Protein 3EO6 (pdb70)

Secondary structure (DSSP, 8-state):
--GGGEEEEEEEES--EEETTTTEEEEEEEETT---EEEEE-SSEEEE--SS-BEEEEEE--EEE-TT-SS-EE--TT---BPSSS-EEEE---EEEEEE-/--GGGEEEEEEEES--EEETTTTEEEEEEEETT---EEEEE-SSEEEEE-SS-BEEEEEE--EEEETT-SS-EE--TT---B-TT-EEEEE---EEEEEE-

Sequence (202 aa):
GAPDDQQQQVPAATTALLGKSSSRRISLDGRRRSSEERRSVIILADGSHSSSLTLLHHPGVYTLLSSSEEVAETIRRVLSGAYYYHAEEGANNNDDDVQEEELLHHAGDSSVIPPANQSYRLEVEEEPLDYLLLLSSSSGAPDDQQQVVPAATTAALLGKSSSRRIISLDDGRRSEERSVIILADGSHHSSLTLLHPGVVYTLSSSEVAEETIIIRRRVLSGAYYHAEGANDDVVQQELHAGDSVIPANNQSSYRLLEVEPLDYLLSSSS

B-factor: mean 11.79, std 7.03, range [3.14, 46.85]

Foldseek 3Di:
DDVLLDFAFDDWADDWDADDVRQKIWTDTAHPVRFFTWMKGHADKDKDFAQAKKKKAWQAWWWKAWAPDPDTDDDGHGDMTDGHDTTMMTHTRTITITITD/DDPLLDFAFDDWAPDWDADDVRFKIWTDTQHPVRHFTFMKGHADKDWDWAAAKKKKAWQAWWWKAWPPDPDIDDDGHGDMIDHHGTIIMIGTRITTITIDD

Radius of gyration: 17.89 Å; Cα contacts (8 Å, |Δi|>4): 705; chains: 2; bounding box: 34×61×35 Å

Solvent-accessible surface area: 10414 Å² total

Nearest PDB structures (foldseek):
  7eym-assembly1_B  TM=8.043E-01  e=1.218E-06  Vibrio cholerae
  7eyp-assembly1_B  TM=8.440E-01  e=4.465E-06  Pseudomonas aeruginosa
  2oyz-assembly1_A-2  TM=8.329E-01  e=1.637E-05  Vibrio parahaemolyticus RIMD 2210633
  2pyt-assembly1_B  TM=6.639E-01  e=7.660E-04  Salmonella enterica subsp. enterica serovar Typhimurium str. LT2
  4axo-assembly1_A  TM=6.703E-01  e=1.102E-03  Clostridioides difficile 630

Structure (mmCIF, N/CA/C/O backbone):
data_3EO6
#
_entry.id   3EO6
#
_cell.length_a   30.785
_cell.length_b   82.028
_cell.length_c   40.847
_cell.angle_alpha   90.000
_cell.angle_beta   109.950
_cell.angle_gamma   90.000
#
_symmetry.space_group_name_H-M   'P 1 21 1'
#
loop_
_entity.id
_entity.type
_entity.pdbx_description
1 polymer 'protein of unknown function (DUF1255)'
2 non-polymer 'MAGNESIUM ION'
3 non-polymer 2-AMINO-2-HYDROXYMETHYL-PROPANE-1,3-DIOL
4 water water
#
loop_
_atom_site.group_PDB
_atom_site.id
_atom_site.type_symbol
_atom_site.label_atom_id
_atom_site.label_alt_id
_atom_site.label_comp_id
_atom_site.label_asym_id
_atom_site.label_entity_id
_atom_site.label_seq_id
_atom_site.pdbx_PDB_ins_code
_atom_site.Cartn_x
_atom_site.Cartn_y
_atom_site.Cartn_z
_atom_site.occupancy
_atom_site.B_iso_or_equiv
_atom_site.auth_seq_id
_atom_site.auth_comp_id
_atom_site.auth_asym_id
_atom_site.auth_atom_id
_atom_site.pdbx_PDB_model_num
ATOM 1 N N . GLY A 1 1 ? 31.051 -14.936 38.945 1.00 33.98 0 GLY A N 1
ATOM 2 C CA . GLY A 1 1 ? 30.681 -14.767 37.506 1.00 28.39 0 GLY A CA 1
ATOM 3 C C . GLY A 1 1 ? 30.346 -13.326 37.179 1.00 24.41 0 GLY A C 1
ATOM 4 O O . GLY A 1 1 ? 30.731 -12.834 36.098 1.00 28.94 0 GLY A O 1
ATOM 29 N N . ALA A 1 3 ? 30.540 -9.215 38.445 1.00 15.53 2 ALA A N 1
ATOM 30 C CA . ALA A 1 3 ? 31.167 -8.234 39.355 1.00 16.67 2 ALA A CA 1
ATOM 31 C C . ALA A 1 3 ? 30.072 -7.587 40.158 1.00 15.80 2 ALA A C 1
ATOM 32 O O . ALA A 1 3 ? 28.881 -7.619 39.722 1.00 12.78 2 ALA A O 1
ATOM 34 N N . PRO A 1 4 ? 30.453 -6.926 41.280 1.00 14.41 3 PRO A N 1
ATOM 35 C CA . PRO A 1 4 ? 29.424 -6.282 42.109 1.00 17.08 3 PRO A CA 1
ATOM 36 C C . PRO A 1 4 ? 28.600 -5.294 41.308 1.00 13.31 3 PRO A C 1
ATOM 37 O O . PRO A 1 4 ? 27.389 -5.157 41.581 1.00 17.41 3 PRO A O 1
ATOM 41 N N A ASP A 1 5 ? 29.200 -4.556 40.388 0.68 16.69 4 ASP A N 1
ATOM 42 N N B ASP A 1 5 ? 29.286 -4.638 40.314 0.32 14.91 4 ASP A N 1
ATOM 43 C CA A ASP A 1 5 ? 28.413 -3.548 39.768 0.68 14.95 4 ASP A CA 1
ATOM 44 C CA B ASP A 1 5 ? 28.719 -3.602 39.391 0.32 10.99 4 ASP A CA 1
ATOM 45 C C A ASP A 1 5 ? 27.432 -4.077 38.755 0.68 11.62 4 ASP A C 1
ATOM 46 C C B ASP A 1 5 ? 27.621 -4.098 38.458 0.32 7.39 4 ASP A C 1
ATOM 47 O O A ASP A 1 5 ? 26.646 -3.295 38.267 0.68 12.49 4 ASP A O 1
ATOM 48 O O B ASP A 1 5 ? 26.969 -3.284 37.808 0.32 7.12 4 ASP A O 1
ATOM 57 N N A GLN A 1 6 ? 27.433 -5.386 38.473 0.68 10.09 5 GLN A N 1
ATOM 58 N N B GLN A 1 6 ? 27.379 -5.409 38.405 0.32 7.91 5 GLN A N 1
ATOM 59 C CA A GLN A 1 6 ? 26.560 -5.993 37.476 0.68 8.41 5 GLN A CA 1
ATOM 60 C CA B GLN A 1 6 ? 26.164 -5.932 37.796 0.32 7.96 5 GLN A CA 1
ATOM 61 C C A GLN A 1 6 ? 25.266 -6.528 38.074 0.68 7.36 5 GLN A C 1
ATOM 62 C C B GLN A 1 6 ? 25.172 -6.445 38.828 0.32 7.52 5 GLN A C 1
ATOM 63 O O A GLN A 1 6 ? 24.439 -7.105 37.368 0.68 8.00 5 GLN A O 1
ATOM 64 O O B GLN A 1 6 ? 24.026 -6.710 38.516 0.32 8.46 5 GLN A O 1
ATOM 75 N N A GLN A 1 7 ? 25.110 -6.408 39.385 0.68 8.29 6 GLN A N 1
ATOM 76 N N B GLN A 1 7 ? 25.586 -6.604 40.073 0.32 7.97 6 GLN A N 1
ATOM 77 C CA A GLN A 1 7 ? 24.045 -7.093 40.097 0.68 8.08 6 GLN A CA 1
ATOM 78 C CA B GLN A 1 7 ? 24.683 -7.257 41.008 0.32 9.01 6 GLN A CA 1
ATOM 79 C C A GLN A 1 7 ? 23.495 -6.186 41.199 0.68 9.11 6 GLN A C 1
ATOM 80 C C B GLN A 1 7 ? 23.694 -6.308 41.709 0.32 11.86 6 GLN A C 1
ATOM 81 O O A GLN A 1 7 ? 24.111 -5.219 41.641 0.68 10.13 6 GLN A O 1
ATOM 82 O O B GLN A 1 7 ? 24.162 -5.296 42.274 0.32 13.38 6 GLN A O 1
ATOM 93 N N . VAL A 1 8 ? 22.365 -6.618 41.690 1.00 9.02 7 VAL A N 1
ATOM 94 C CA . VAL A 1 8 ? 21.517 -5.963 42.667 1.00 8.76 7 VAL A CA 1
ATOM 95 C C . VAL A 1 8 ? 21.145 -6.969 43.754 1.00 7.82 7 VAL A C 1
ATOM 96 O O . VAL A 1 8 ? 20.581 -8.018 43.449 1.00 8.42 7 VAL A O 1
ATOM 100 N N . PRO A 1 9 ? 21.420 -6.653 45.026 1.00 8.75 8 PRO A N 1
ATOM 101 C CA . PRO A 1 9 ? 21.061 -7.590 46.080 1.00 9.36 8 PRO A CA 1
ATOM 102 C C . PRO A 1 9 ? 19.555 -7.813 46.172 1.00 9.24 8 PRO A C 1
ATOM 103 O O . PRO A 1 9 ? 18.776 -6.871 46.124 1.00 9.81 8 PRO A O 1
ATOM 107 N N A ALA A 1 10 ? 19.119 -9.071 46.169 0.45 8.79 9 ALA A N 1
ATOM 108 N N B ALA A 1 10 ? 19.207 -9.060 46.456 0.55 8.87 9 ALA A N 1
ATOM 109 C CA A ALA A 1 10 ? 17.689 -9.397 46.143 0.45 10.62 9 ALA A CA 1
ATOM 110 C CA B ALA A 1 10 ? 17.847 -9.527 46.385 0.55 7.70 9 ALA A CA 1
ATOM 111 C C A ALA A 1 10 ? 17.420 -10.621 46.979 0.45 11.52 9 ALA A C 1
ATOM 112 C C B ALA A 1 10 ? 17.526 -10.417 47.559 0.55 7.78 9 ALA A C 1
ATOM 113 O O A ALA A 1 10 ? 18.257 -11.528 47.056 0.45 15.42 9 ALA A O 1
ATOM 114 O O B ALA A 1 10 ? 18.393 -10.845 48.287 0.55 7.84 9 ALA A O 1
ATOM 117 N N A THR A 1 11 ? 16.235 -10.569 47.607 0.45 9.15 10 THR A N 1
ATOM 118 N N B THR A 1 11 ? 16.265 -10.791 47.631 0.55 7.74 10 THR A N 1
ATOM 119 C CA A THR A 1 11 ? 15.632 -11.591 48.466 0.45 9.01 10 THR A CA 1
ATOM 120 C CA B THR A 1 11 ? 15.809 -11.855 48.470 0.55 8.54 10 THR A CA 1
ATOM 121 C C A THR A 1 11 ? 15.016 -12.789 47.725 0.45 8.50 10 THR A C 1
ATOM 122 C C B THR A 1 11 ? 14.980 -12.909 47.716 0.55 7.92 10 THR A C 1
ATOM 123 O O A THR A 1 11 ? 15.208 -13.931 48.127 0.45 8.48 10 THR A O 1
ATOM 124 O O B THR A 1 11 ? 14.955 -14.084 48.109 0.55 8.00 10 THR A O 1
ATOM 131 N N . ALA A 1 12 ? 14.249 -12.518 46.664 1.00 7.34 11 ALA A N 1
ATOM 132 C CA . ALA A 1 12 ? 13.431 -13.513 46.016 1.00 7.85 11 ALA A CA 1
ATOM 133 C C . ALA A 1 12 ? 13.098 -13.065 44.628 1.00 7.10 11 ALA A C 1
ATOM 134 O O . ALA A 1 12 ? 12.971 -11.867 44.348 1.00 8.37 11 ALA A O 1
ATOM 136 N N A LEU A 1 13 ? 12.880 -14.042 43.757 0.70 7.36 12 LEU A N 1
ATOM 137 N N B LEU A 1 13 ? 12.937 -14.023 43.741 0.30 7.76 12 LEU A N 1
ATOM 138 C CA A LEU A 1 13 ? 12.581 -13.866 42.315 0.70 7.60 12 LEU A CA 1
ATOM 139 C CA B LEU A 1 13 ? 12.402 -13.724 42.433 0.30 7.64 12 LEU A CA 1
ATOM 140 C C A LEU A 1 13 ? 11.256 -14.584 42.022 0.70 7.56 12 LEU A C 1
ATOM 141 C C B LEU A 1 13 ? 11.135 -14.508 42.218 0.30 7.62 12 LEU A C 1
ATOM 142 O O A LEU A 1 13 ? 11.137 -15.792 42.280 0.70 7.45 12 LEU A O 1
ATOM 143 O O B LEU A 1 13 ? 10.920 -15.622 42.744 0.30 6.96 12 LEU A O 1
ATOM 152 N N . GLY A 1 14 ? 10.276 -13.898 41.436 1.00 7.42 13 GLY A N 1
ATOM 153 C CA . GLY A 1 14 ? 9.057 -14.524 41.034 1.00 7.80 13 GLY A CA 1
ATOM 154 C C . GLY A 1 14 ? 9.263 -15.554 39.938 1.00 7.11 13 GLY A C 1
ATOM 155 O O . GLY A 1 14 ? 10.032 -15.313 39.013 1.00 7.90 13 GLY A O 1
ATOM 156 N N . LYS A 1 15 ? 8.588 -16.683 40.032 1.00 7.18 14 LYS A N 1
ATOM 157 C CA . LYS A 1 15 ? 8.742 -17.737 39.046 1.00 7.23 14 LYS A CA 1
ATOM 158 C C . LYS A 1 15 ? 8.169 -17.372 37.674 1.00 7.12 14 LYS A C 1
ATOM 159 O O . LYS A 1 15 ? 8.781 -17.708 36.661 1.00 7.98 14 LYS A O 1
ATOM 165 N N A SER A 1 16 ? 6.989 -16.763 37.656 0.71 6.69 15 SER A N 1
ATOM 166 N N B SER A 1 16 ? 6.979 -16.801 37.660 0.29 8.10 15 SER A N 1
ATOM 167 C CA A SER A 1 16 ? 6.215 -16.623 36.434 0.71 7.11 15 SER A CA 1
ATOM 168 C CA B SER A 1 16 ? 6.318 -16.577 36.408 0.29 8.57 15 SER A CA 1
ATOM 169 C C A SER A 1 16 ? 6.286 -15.214 35.866 0.71 6.87 15 SER A C 1
ATOM 170 C C B SER A 1 16 ? 6.508 -15.160 35.912 0.29 7.99 15 SER A C 1
ATOM 171 O O A SER A 1 16 ? 5.877 -14.259 36.508 0.71 8.13 15 SER A O 1
ATOM 172 O O B SER A 1 16 ? 6.486 -14.170 36.652 0.29 7.96 15 SER A O 1
ATOM 177 N N . SER A 1 17 ? 6.750 -15.094 34.620 1.00 6.55 16 SER A N 1
ATOM 178 C CA . SER A 1 17 ? 6.771 -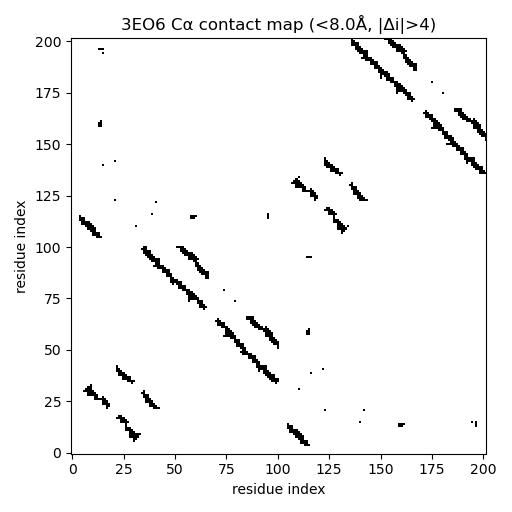13.814 33.927 1.00 6.72 16 SER A CA 1
ATOM 179 C C . SER A 1 17 ? 5.402 -13.495 33.361 1.00 7.06 16 SER A C 1
ATOM 180 O O . SER A 1 17 ? 4.558 -14.345 33.107 1.00 9.27 16 SER A O 1
ATOM 183 N N A ARG A 1 18 ? 5.193 -12.210 33.101 0.37 6.98 17 ARG A N 1
ATOM 184 N N B ARG A 1 18 ? 5.211 -12.187 33.168 0.63 6.24 17 ARG A N 1
ATOM 185 C CA A ARG A 1 18 ? 4.007 -11.753 32.384 0.37 6.67 17 ARG A CA 1
ATOM 186 C CA B ARG A 1 18 ? 4.065 -11.613 32.465 0.63 7.29 17 ARG A CA 1
ATOM 187 C C A ARG A 1 18 ? 4.479 -10.934 31.216 0.37 7.65 17 ARG A C 1
ATOM 188 C C B ARG A 1 18 ? 4.597 -10.985 31.166 0.63 7.19 17 ARG A C 1
ATOM 189 O O A ARG A 1 18 ? 5.206 -9.916 31.417 0.37 5.15 17 ARG A O 1
ATOM 190 O O B ARG A 1 18 ? 5.524 -10.161 31.197 0.63 7.61 17 ARG A O 1
ATOM 205 N N . ILE A 1 19 ? 4.048 -11.372 30.026 1.00 8.41 18 ILE A N 1
ATOM 206 C CA . ILE A 1 19 ? 4.420 -10.810 28.742 1.00 8.27 18 ILE A CA 1
ATOM 207 C C . ILE A 1 19 ? 3.296 -9.888 28.286 1.00 8.53 18 ILE A C 1
ATOM 208 O O . ILE A 1 19 ? 2.127 -10.258 28.389 1.00 10.33 18 ILE A O 1
ATOM 213 N N . SER A 1 20 ? 3.649 -8.732 27.733 1.00 7.79 19 SER A N 1
ATOM 214 C CA . SER A 1 20 ? 2.673 -7.785 27.226 1.00 8.31 19 SER A CA 1
ATOM 215 C C . SER A 1 20 ? 3.261 -6.992 26.061 1.00 7.93 19 SER A C 1
ATOM 216 O O . SER A 1 20 ? 4.397 -7.193 25.676 1.00 7.75 19 SER A O 1
ATOM 219 N N . LEU A 1 21 ? 2.464 -6.093 25.527 1.00 9.12 20 LEU A N 1
ATOM 220 C CA . LEU A 1 21 ? 2.880 -5.185 24.471 1.00 9.43 20 LEU A CA 1
ATOM 221 C C . LEU A 1 21 ? 3.372 -5.981 23.260 1.00 9.31 20 LEU A C 1
ATOM 222 O O . LEU A 1 21 ? 4.442 -5.731 22.697 1.00 9.36 20 LEU A O 1
ATOM 227 N N . ASP A 1 22 ? 2.574 -6.960 22.844 1.00 11.36 21 ASP A N 1
ATOM 228 C CA . ASP A 1 22 ? 2.876 -7.733 21.652 1.00 12.10 21 ASP A CA 1
ATOM 229 C C . ASP A 1 22 ? 4.230 -8.394 21.767 1.00 11.00 21 ASP A C 1
ATOM 230 O O . ASP A 1 22 ? 4.986 -8.470 20.805 1.00 12.95 21 ASP A O 1
ATOM 235 N N . GLY A 1 23 ? 4.547 -8.884 22.960 1.00 9.51 22 GLY A N 1
ATOM 236 C CA . GLY A 1 23 ? 5.804 -9.577 23.177 1.00 9.29 22 GLY A CA 1
ATOM 237 C C . GLY A 1 23 ? 6.998 -8.686 23.462 1.00 8.89 22 GLY A C 1
ATOM 238 O O . GLY A 1 23 ? 8.100 -9.188 23.654 1.00 10.90 22 GLY A O 1
ATOM 239 N N A ARG A 1 24 ? 6.773 -7.365 23.457 0.50 8.24 23 ARG A N 1
ATOM 240 N N B ARG A 1 24 ? 6.818 -7.387 23.579 0.50 8.29 23 ARG A N 1
ATOM 241 C CA A ARG A 1 24 ? 7.840 -6.351 23.643 0.50 7.68 23 ARG A CA 1
ATOM 242 C CA B ARG A 1 24 ? 7.978 -6.510 23.696 0.50 7.23 23 ARG A CA 1
ATOM 243 C C A ARG A 1 24 ? 8.228 -6.122 25.085 0.50 6.63 23 ARG A C 1
ATOM 244 C C B ARG A 1 24 ? 8.191 -6.023 25.118 0.50 6.22 23 ARG A C 1
ATOM 245 O O A ARG A 1 24 ? 9.300 -5.569 25.300 0.50 5.85 23 ARG A O 1
ATOM 246 O O B ARG A 1 24 ? 9.104 -5.251 25.378 0.50 6.71 23 ARG A O 1
ATOM 261 N N . ARG A 1 25 ? 7.400 -6.491 26.046 1.00 6.30 24 ARG A N 1
ATOM 262 C CA . ARG A 1 25 ? 7.640 -6.260 27.447 1.00 6.54 24 ARG A CA 1
ATOM 263 C C . ARG A 1 25 ? 7.462 -7.563 28.196 1.00 5.99 24 ARG A C 1
ATOM 264 O O . ARG A 1 25 ? 6.498 -8.283 27.994 1.00 7.16 24 ARG A O 1
ATOM 272 N N A SER A 1 26 ? 8.457 -7.919 29.003 0.36 5.98 25 SER A N 1
ATOM 273 N N B SER A 1 26 ? 8.342 -7.784 29.194 0.64 5.59 25 SER A N 1
ATOM 274 C CA A SER A 1 26 ? 8.295 -9.045 29.899 0.36 5.02 25 SER A CA 1
ATOM 275 C CA B SER A 1 26 ? 8.154 -8.881 30.150 0.64 6.49 25 SER A CA 1
ATOM 276 C C A SER A 1 26 ? 8.720 -8.608 31.282 0.36 5.08 25 SER A C 1
ATOM 277 C C B SER A 1 26 ? 8.519 -8.421 31.538 0.64 6.17 25 SER A C 1
ATOM 278 O O A SER A 1 26 ? 9.584 -7.733 31.413 0.36 6.68 25 SER A O 1
ATOM 279 O O B SER A 1 26 ? 9.458 -7.662 31.716 0.64 8.07 25 SER A O 1
ATOM 284 N N A GLU A 1 27 ? 8.104 -9.191 32.308 0.36 4.08 26 GLU A N 1
ATOM 285 N N B GLU A 1 27 ? 7.773 -8.900 32.508 0.64 7.08 26 GLU A N 1
ATOM 286 C CA A GLU A 1 27 ? 8.425 -8.798 33.699 0.36 4.94 26 GLU A CA 1
ATOM 287 C CA B GLU A 1 27 ? 7.938 -8.510 33.888 0.64 8.50 26 GLU A CA 1
ATOM 288 C C A GLU A 1 27 ? 7.999 -9.775 34.764 0.36 6.58 26 GLU A C 1
ATOM 289 C C B GLU A 1 27 ? 7.968 -9.833 34.702 0.64 6.90 26 GLU A C 1
ATOM 290 O O A GLU A 1 27 ? 6.975 -10.500 34.686 0.36 6.42 26 GLU A O 1
ATOM 291 O O B GLU A 1 27 ? 7.255 -10.781 34.378 0.64 6.83 26 GLU A O 1
ATOM 302 N N A ARG A 1 28 ? 8.708 -9.599 35.857 0.36 6.82 27 ARG A N 1
ATOM 303 N N B ARG A 1 28 ? 8.769 -9.910 35.750 0.64 6.43 27 ARG A N 1
ATOM 304 C CA A ARG A 1 28 ? 8.827 -10.581 36.869 0.36 7.11 27 ARG A CA 1
ATOM 305 C CA B ARG A 1 28 ? 8.423 -10.761 36.893 0.64 6.20 27 ARG A CA 1
ATOM 306 C C A ARG A 1 28 ? 8.742 -9.901 38.250 0.36 6.71 27 ARG A C 1
ATOM 307 C C B ARG A 1 28 ? 8.521 -9.891 38.135 0.64 6.15 27 ARG A C 1
ATOM 308 O O A ARG A 1 28 ? 9.544 -8.990 38.485 0.36 5.82 27 ARG A O 1
ATOM 309 O O B ARG A 1 28 ? 9.227 -8.899 38.170 0.64 6.72 27 ARG A O 1
ATOM 324 N N . SER A 1 29 ? 7.843 -10.319 39.169 1.00 7.04 28 SER A N 1
ATOM 325 C CA . SER A 1 29 ? 7.927 -9.680 40.459 1.00 7.05 28 SER A CA 1
ATOM 326 C C . SER A 1 29 ? 9.199 -10.130 41.167 1.00 6.75 28 SER A C 1
ATOM 327 O O . SER A 1 29 ? 9.574 -11.284 41.046 1.00 8.93 28 SER A O 1
ATOM 330 N N . VAL A 1 30 ? 9.812 -9.231 41.919 1.00 6.56 29 VAL A N 1
ATOM 331 C CA . VAL A 1 30 ? 10.983 -9.534 42.716 1.00 7.29 29 VAL A CA 1
ATOM 332 C C . VAL A 1 30 ? 10.899 -8.822 44.055 1.00 7.78 29 VAL A C 1
ATOM 333 O O . VAL A 1 30 ? 10.209 -7.811 44.219 1.00 8.74 29 VAL A O 1
ATOM 337 N N A ILE A 1 31 ? 11.596 -9.359 45.034 0.51 7.77 30 ILE A N 1
ATOM 338 N N B ILE A 1 31 ? 11.629 -9.386 45.010 0.49 7.95 30 ILE A N 1
ATOM 339 C CA A ILE A 1 31 ? 11.749 -8.701 46.331 0.51 9.09 30 ILE A CA 1
ATOM 340 C CA B ILE A 1 31 ? 11.819 -8.838 46.358 0.49 8.62 30 ILE A CA 1
ATOM 341 C C A ILE A 1 31 ? 13.225 -8.448 46.501 0.51 8.26 30 ILE A C 1
ATOM 342 C C B ILE A 1 31 ? 13.294 -8.465 46.491 0.49 8.34 30 ILE A C 1
ATOM 343 O O A ILE A 1 31 ? 14.023 -9.379 46.426 0.51 8.87 30 ILE A O 1
ATOM 344 O O B ILE A 1 31 ? 14.168 -9.323 46.350 0.49 8.11 30 ILE A O 1
ATOM 353 N N . LEU A 1 32 ? 13.590 -7.186 46.729 1.00 9.27 31 LEU A N 1
ATOM 354 C CA . LEU A 1 32 ? 14.974 -6.788 46.898 1.00 9.96 31 LEU A CA 1
ATOM 355 C C . LEU A 1 32 ? 15.455 -7.098 48.296 1.00 11.23 31 LEU A C 1
ATOM 356 O O . LEU A 1 32 ? 14.669 -7.495 49.157 1.00 12.13 31 LEU A O 1
ATOM 361 N N . ALA A 1 33 ? 16.743 -6.911 48.556 1.00 12.39 32 ALA A N 1
ATOM 362 C CA . ALA A 1 33 ? 17.335 -7.265 49.842 1.00 13.28 32 ALA A CA 1
ATOM 363 C C . ALA A 1 33 ? 16.664 -6.554 51.017 1.00 15.90 32 ALA A C 1
ATOM 364 O O . ALA A 1 33 ? 16.644 -7.081 52.107 1.00 19.47 32 ALA A O 1
ATOM 366 N N . ASP A 1 34 ? 16.127 -5.363 50.800 1.00 16.90 33 ASP A N 1
ATOM 367 C CA . ASP A 1 34 ? 15.429 -4.615 51.830 1.00 18.91 33 ASP A CA 1
ATOM 368 C C . ASP A 1 34 ? 13.959 -4.966 52.020 1.00 17.66 33 ASP A C 1
ATOM 369 O O . ASP A 1 34 ? 13.253 -4.343 52.825 1.00 21.42 33 ASP A O 1
ATOM 374 N N . GLY A 1 35 ? 13.495 -5.969 51.291 1.00 14.68 34 GLY A N 1
ATOM 375 C CA . GLY A 1 35 ? 12.154 -6.445 51.429 1.00 14.28 34 GLY A CA 1
ATOM 376 C C . GLY A 1 35 ? 11.129 -5.790 50.520 1.00 15.17 34 GLY A C 1
ATOM 377 O O . GLY A 1 35 ? 9.994 -6.211 50.487 1.00 15.75 34 GLY A O 1
ATOM 378 N N . SER A 1 36 ? 11.544 -4.792 49.753 1.00 15.19 35 SER A N 1
ATOM 379 C CA . SER A 1 36 ? 10.645 -4.050 48.861 1.00 15.65 35 SER A CA 1
ATOM 380 C C . SER A 1 36 ? 10.323 -4.886 47.603 1.00 12.63 35 SER A C 1
ATOM 381 O O . SER A 1 36 ? 11.180 -5.591 47.094 1.00 11.58 35 SER A O 1
ATOM 416 N N . HIS A 1 38 ? 9.087 -5.091 43.615 1.00 9.10 37 HIS A N 1
ATOM 417 C CA . HIS A 1 38 ? 9.166 -4.389 42.367 1.00 8.07 37 HIS A CA 1
ATOM 418 C C . HIS A 1 38 ? 8.814 -5.323 41.228 1.00 8.51 37 HIS A C 1
ATOM 419 O O . HIS A 1 38 ? 8.951 -6.544 41.347 1.00 10.54 37 HIS A O 1
ATOM 426 N N A SER A 1 39 ? 8.444 -4.737 40.086 0.45 7.43 38 SER A N 1
ATOM 427 N N B SER A 1 39 ? 8.441 -4.759 40.089 0.21 8.41 38 SER A N 1
ATOM 428 N N C SER A 1 39 ? 8.361 -4.762 40.133 0.34 8.33 38 SER A N 1
ATOM 429 C CA A SER A 1 39 ? 8.386 -5.441 38.810 0.45 7.69 38 SER A CA 1
ATOM 430 C CA B SER A 1 39 ? 8.347 -5.531 38.864 0.21 8.76 38 SER A CA 1
ATOM 431 C CA C SER A 1 39 ? 8.346 -5.486 38.910 0.34 8.35 38 SER A CA 1
ATOM 432 C C A SER A 1 39 ? 9.692 -5.273 38.060 0.45 6.51 38 SER A C 1
ATOM 433 C C B SER A 1 39 ? 9.617 -5.311 38.043 0.21 7.83 38 SER A C 1
ATOM 434 C C C SER A 1 39 ? 9.747 -5.282 38.336 0.34 7.67 38 SER A C 1
ATOM 435 O O A SER A 1 39 ? 10.049 -4.180 37.614 0.45 5.72 38 SER A O 1
ATOM 436 O O B SER A 1 39 ? 9.857 -4.219 37.524 0.21 8.39 38 SER A O 1
ATOM 437 O O C SER A 1 39 ? 10.246 -4.157 38.382 0.34 8.77 38 SER A O 1
ATOM 444 N N . LEU A 1 40 ? 10.407 -6.369 37.917 1.00 6.57 39 LEU A N 1
ATOM 445 C CA . LEU A 1 40 ? 11.671 -6.372 37.196 1.00 6.56 39 LEU A CA 1
ATOM 446 C C . LEU A 1 40 ? 11.347 -6.596 35.723 1.00 6.19 39 LEU A C 1
ATOM 447 O O . LEU A 1 40 ? 10.864 -7.677 35.342 1.00 6.47 39 LEU A O 1
ATOM 452 N N . THR A 1 41 ? 11.511 -5.542 34.940 1.00 6.98 40 THR A N 1
ATOM 453 C CA . THR A 1 41 ? 10.966 -5.435 33.617 1.00 6.69 40 THR A CA 1
ATOM 454 C C . THR A 1 41 ? 12.070 -5.350 32.576 1.00 6.23 40 THR A C 1
ATOM 455 O O . THR A 1 41 ? 13.0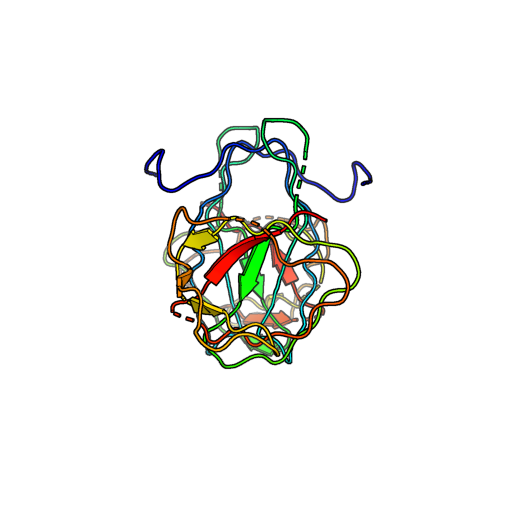63 -4.664 32.797 1.00 7.05 40 THR A O 1
ATOM 459 N N . LEU A 1 42 ? 11.849 -6.018 31.436 1.00 6.52 41 LEU A N 1
ATOM 460 C CA . LEU A 1 42 ? 12.638 -5.875 30.235 1.00 5.83 41 LEU A CA 1
ATOM 461 C C . LEU A 1 42 ? 11.700 -5.333 29.151 1.00 6.04 41 LEU A C 1
ATOM 462 O O . LEU A 1 42 ? 10.669 -5.932 28.856 1.00 6.80 41 LEU A O 1
ATOM 467 N N . LEU A 1 43 ? 12.077 -4.203 28.567 1.00 6.68 42 LEU A N 1
ATOM 468 C CA . LEU A 1 43 ? 11.327 -3.564 27.495 1.00 6.86 42 LEU A CA 1
ATOM 469 C C . LEU A 1 43 ? 12.205 -3.502 26.286 1.00 7.17 42 LEU A C 1
ATOM 470 O O . LEU A 1 43 ? 13.289 -2.909 26.320 1.00 8.62 42 LEU A O 1
ATOM 475 N N A HIS A 1 44 ? 11.773 -4.186 25.219 0.53 7.73 43 HIS A N 1
ATOM 476 N N B HIS A 1 44 ? 11.742 -4.091 25.176 0.47 8.09 43 HIS A N 1
ATOM 477 C CA A HIS A 1 44 ? 12.535 -4.333 24.004 0.53 8.72 43 HIS A CA 1
ATOM 478 C CA B HIS A 1 44 ? 12.524 -4.118 23.962 0.47 8.37 43 HIS A CA 1
ATOM 479 C C A HIS A 1 44 ? 12.479 -2.975 23.215 0.53 9.07 43 HIS A C 1
ATOM 480 C C B HIS A 1 44 ? 12.500 -2.812 23.222 0.47 8.00 43 HIS A C 1
ATOM 481 O O A HIS A 1 44 ? 11.562 -2.179 23.424 0.53 7.74 43 HIS A O 1
ATOM 482 O O B HIS A 1 44 ? 11.639 -1.939 23.417 0.47 8.15 43 HIS A O 1
ATOM 495 N N . PRO A 1 45 ? 13.466 -2.680 22.332 1.00 9.36 44 PRO A N 1
ATOM 496 C CA . PRO A 1 45 ? 13.457 -1.430 21.538 1.00 9.98 44 PRO A CA 1
ATOM 497 C C . PRO A 1 45 ? 12.105 -1.173 20.854 1.00 9.18 44 PRO A C 1
ATOM 498 O O . PRO A 1 45 ? 11.477 -2.086 20.327 1.00 9.47 44 PRO A O 1
ATOM 502 N N . GLY A 1 46 ? 11.709 0.083 20.874 1.00 8.46 45 GLY A N 1
ATOM 503 C CA . GLY A 1 46 ? 10.419 0.537 20.355 1.00 8.01 45 GLY A CA 1
ATOM 504 C C . GLY A 1 46 ? 10.012 1.791 21.045 1.00 7.20 45 GLY A C 1
ATOM 505 O O . GLY A 1 46 ? 10.814 2.402 21.765 1.00 7.82 45 GLY A O 1
ATOM 506 N N . VAL A 1 47 ? 8.775 2.211 20.813 1.00 6.92 46 VAL A N 1
ATOM 507 C CA . VAL A 1 47 ? 8.213 3.371 21.495 1.00 7.12 46 VAL A CA 1
ATOM 508 C C . VAL A 1 47 ? 6.835 2.959 22.020 1.00 6.35 46 VAL A C 1
ATOM 509 O O . VAL A 1 47 ? 6.042 2.429 21.259 1.00 6.90 46 VAL A O 1
ATOM 513 N N . TYR A 1 48 ? 6.579 3.252 23.287 1.00 6.10 47 TYR A N 1
ATOM 514 C CA . TYR A 1 48 ? 5.423 2.719 23.991 1.00 6.07 47 TYR A CA 1
ATOM 515 C C . TYR A 1 48 ? 4.765 3.812 24.810 1.00 6.25 47 TYR A C 1
ATOM 516 O O . TYR A 1 48 ? 5.435 4.527 25.539 1.00 7.53 47 TYR A O 1
ATOM 525 N N . THR A 1 49 ? 3.444 3.892 24.716 1.00 6.12 48 THR A N 1
ATOM 526 C CA . THR A 1 49 ? 2.678 4.803 25.544 1.00 6.22 48 THR A CA 1
ATOM 527 C C . THR A 1 49 ? 2.122 4.028 26.721 1.00 6.39 48 THR A C 1
ATOM 528 O O . THR A 1 49 ? 1.419 3.029 26.520 1.00 8.12 48 THR A O 1
ATOM 532 N N A LEU A 1 50 ? 2.515 4.424 27.918 0.53 5.88 49 LEU A N 1
ATOM 533 N N B LEU A 1 50 ? 2.311 4.510 27.927 0.47 7.17 49 LEU A N 1
ATOM 534 C CA A LEU A 1 50 ? 2.256 3.735 29.163 0.53 5.37 49 LEU A CA 1
ATOM 535 C CA B LEU A 1 50 ? 1.981 3.762 29.124 0.47 7.57 49 LEU A CA 1
ATOM 536 C C A LEU A 1 50 ? 1.505 4.690 30.131 0.53 6.58 49 LEU A C 1
ATOM 537 C C B LEU A 1 50 ? 1.370 4.719 30.138 0.47 7.31 49 LEU A C 1
ATOM 538 O O A LEU A 1 50 ? 1.413 5.916 29.896 0.53 6.81 49 LEU A O 1
ATOM 539 O O B LEU A 1 50 ? 1.670 5.928 30.124 0.47 6.43 49 LEU A O 1
ATOM 548 N N A SER A 1 51 ? 0.939 4.113 31.195 0.53 5.73 50 SER A N 1
ATOM 549 N N B SER A 1 51 ? 0.554 4.158 31.036 0.47 7.84 50 SER A N 1
ATOM 550 C CA A SER A 1 51 ? 0.370 4.898 32.281 0.53 5.81 50 SER A CA 1
ATOM 551 C CA B SER A 1 51 ? -0.061 4.912 32.099 0.47 7.31 50 SER A CA 1
ATOM 552 C C A SER A 1 51 ? 0.096 3.971 33.420 0.53 6.07 50 SER A C 1
ATOM 553 C C B SER A 1 51 ? -0.219 4.026 33.327 0.47 8.16 50 SER A C 1
ATOM 554 O O A SER A 1 51 ? 0.067 2.740 33.283 0.53 6.28 50 SER A O 1
ATOM 555 O O B SER A 1 51 ? -0.400 2.832 33.157 0.47 9.11 50 SER A O 1
ATOM 560 N N . SER A 1 52 ? -0.161 4.597 34.554 1.00 7.12 51 SER A N 1
ATOM 561 C CA . SER A 1 52 ? -0.498 3.865 35.774 1.00 6.60 51 SER A CA 1
ATOM 562 C C . SER A 1 52 ? -1.485 4.653 36.598 1.00 6.54 51 SER A C 1
ATOM 563 O O . SER A 1 52 ? -1.492 5.884 36.562 1.00 8.18 51 SER A O 1
ATOM 566 N N A GLU A 1 53 ? -2.326 3.924 37.336 0.55 6.10 52 GLU A N 1
ATOM 567 N N B GLU A 1 53 ? -2.267 3.995 37.431 0.45 5.89 52 GLU A N 1
ATOM 568 C CA A GLU A 1 53 ? -3.243 4.498 38.304 0.55 5.76 52 GLU A CA 1
ATOM 569 C CA B GLU A 1 53 ? -3.173 4.723 38.286 0.45 6.87 52 GLU A CA 1
ATOM 570 C C A GLU A 1 53 ? -2.517 5.115 39.516 0.55 5.93 52 GLU A C 1
ATOM 571 C C B GLU A 1 53 ? -2.517 5.101 39.602 0.45 6.09 52 GLU A C 1
ATOM 572 O O A GLU A 1 53 ? -3.114 5.988 40.192 0.55 5.28 52 GLU A O 1
ATOM 573 O O B GLU A 1 53 ? -3.159 5.722 40.458 0.45 6.02 52 GLU A O 1
ATOM 584 N N . VAL A 1 54 ? -1.288 4.672 39.796 1.00 6.14 53 VAL A N 1
ATOM 585 C CA . VAL A 1 54 ? -0.542 5.062 40.989 1.00 6.52 53 VAL A CA 1
ATOM 586 C C . VAL A 1 54 ? 0.847 5.496 40.559 1.00 6.28 53 VAL A C 1
ATOM 587 O O . VAL A 1 54 ? 1.416 4.997 39.570 1.00 9.11 53 VAL A O 1
ATOM 591 N N . ALA A 1 55 ? 1.437 6.400 41.314 1.00 6.10 54 ALA A N 1
ATOM 592 C CA . ALA A 1 55 ? 2.808 6.809 41.091 1.00 7.05 54 ALA A CA 1
ATOM 593 C C . ALA A 1 55 ? 3.697 5.585 41.295 1.00 7.15 54 ALA A C 1
ATOM 594 O O . ALA A 1 55 ? 3.476 4.776 42.215 1.00 8.24 54 ALA A O 1
ATOM 596 N N . GLU A 1 56 ? 4.702 5.449 40.457 1.00 7.42 55 GLU A N 1
ATOM 597 C CA . GLU A 1 56 ? 5.668 4.362 40.558 1.00 7.57 55 GLU A CA 1
ATOM 598 C C . GLU A 1 56 ? 7.064 4.917 40.444 1.00 7.35 55 GLU A C 1
ATOM 599 O O . GLU A 1 56 ? 7.316 5.834 39.653 1.00 9.10 55 GLU A O 1
ATOM 605 N N . THR A 1 57 ? 7.961 4.347 41.215 1.00 6.89 56 THR A N 1
ATOM 606 C CA . THR A 1 57 ? 9.355 4.665 41.106 1.00 6.81 56 THR A CA 1
ATOM 607 C C . THR A 1 57 ? 9.991 3.746 40.068 1.00 6.31 56 THR A C 1
ATOM 608 O O . THR A 1 57 ? 9.932 2.511 40.220 1.00 7.12 56 THR A O 1
ATOM 612 N N . ILE A 1 58 ? 10.608 4.335 39.056 1.00 6.01 57 ILE A N 1
ATOM 613 C CA . ILE A 1 58 ? 11.397 3.585 38.090 1.00 6.52 57 ILE A CA 1
ATOM 614 C C . ILE A 1 58 ? 12.863 3.702 38.500 1.00 6.64 57 ILE A C 1
ATOM 615 O O . ILE A 1 58 ? 13.335 4.788 38.823 1.00 7.74 57 ILE A O 1
ATOM 620 N N A ARG A 1 59 ? 13.573 2.583 38.423 0.71 6.11 58 ARG A N 1
ATOM 621 N N B ARG A 1 59 ? 13.517 2.544 38.668 0.29 6.80 58 ARG A N 1
ATOM 622 C CA A ARG A 1 59 ? 15.003 2.557 38.637 0.71 6.69 58 ARG A CA 1
ATOM 623 C CA B ARG A 1 59 ? 14.986 2.427 38.717 0.29 6.53 58 ARG A CA 1
ATOM 624 C C A ARG A 1 59 ? 15.568 1.764 37.488 0.71 5.97 58 ARG A C 1
ATOM 625 C C B ARG A 1 59 ? 15.476 1.770 37.403 0.29 6.39 58 ARG A C 1
ATOM 626 O O A ARG A 1 59 ? 15.358 0.551 37.387 0.71 5.92 58 ARG A O 1
ATOM 627 O O B ARG A 1 59 ? 15.119 0.648 37.080 0.29 5.08 58 ARG A O 1
ATOM 642 N N . VAL A 1 60 ? 16.253 2.472 36.593 1.00 6.59 59 VAL A N 1
ATOM 643 C CA . VAL A 1 60 ? 16.802 1.841 35.406 1.00 6.67 59 VAL A CA 1
ATOM 644 C C . VAL A 1 60 ? 18.058 1.091 35.779 1.00 6.44 59 VAL A C 1
ATOM 645 O O . VAL A 1 60 ? 18.963 1.656 36.390 1.00 7.12 59 VAL A O 1
ATOM 649 N N . LEU A 1 61 ? 18.115 -0.191 35.418 1.00 6.52 60 LEU A N 1
ATOM 650 C CA . LEU A 1 61 ? 19.255 -1.031 35.700 1.00 6.68 60 LEU A CA 1
ATOM 651 C C . LEU A 1 61 ? 20.246 -1.104 34.570 1.00 7.00 60 LEU A C 1
ATOM 652 O O . LEU A 1 61 ? 21.440 -1.236 34.818 1.00 7.92 60 LEU A O 1
ATOM 657 N N . SER A 1 62 ? 19.760 -1.088 33.324 1.00 7.49 61 SER A N 1
ATOM 658 C CA . SER A 1 62 ? 20.581 -1.272 32.134 1.00 7.70 61 SER A CA 1
ATOM 659 C C . SER A 1 62 ? 19.803 -0.765 30.933 1.00 7.27 61 SER A C 1
ATOM 660 O O . SER A 1 62 ? 18.577 -0.794 30.929 1.00 7.71 61 SER A O 1
ATOM 663 N N . GLY A 1 63 ? 20.516 -0.319 29.915 1.00 8.98 62 GLY A N 1
ATOM 664 C CA . GLY A 1 63 ? 19.879 0.134 28.651 1.00 9.44 62 GLY A CA 1
ATOM 665 C C . GLY A 1 63 ? 19.639 1.629 28.632 1.00 10.32 62 GLY A C 1
ATOM 666 O O . GLY A 1 63 ? 20.218 2.313 29.450 1.00 11.50 62 GLY A O 1
ATOM 675 N N . ALA A 1 65 ? 16.639 4.753 27.415 1.00 9.94 64 ALA A N 1
ATOM 676 C CA . ALA A 1 65 ? 15.379 5.152 26.911 1.00 8.67 64 ALA A CA 1
ATOM 677 C C . ALA A 1 65 ? 15.162 6.641 27.144 1.00 8.14 64 ALA A C 1
ATOM 678 O O . ALA A 1 65 ? 15.741 7.271 28.006 1.00 11.01 64 ALA A O 1
ATOM 680 N N A TYR A 1 66 ? 14.256 7.153 26.345 0.49 6.65 65 TYR A N 1
ATOM 681 N N B TYR A 1 66 ? 14.320 7.207 26.315 0.51 6.69 65 TYR A N 1
ATOM 682 C CA A TYR A 1 66 ? 13.813 8.540 26.394 0.49 6.50 65 TYR A CA 1
ATOM 683 C CA B TYR A 1 66 ? 13.812 8.550 26.546 0.51 6.18 65 TYR A CA 1
ATOM 684 C C A TYR A 1 66 ? 12.398 8.565 27.020 0.49 5.96 65 TYR A C 1
ATOM 685 C C B TYR A 1 66 ? 12.427 8.463 27.107 0.51 6.27 65 TYR A C 1
ATOM 686 O O A TYR A 1 66 ? 11.464 7.995 26.445 0.49 6.41 65 TYR A O 1
ATOM 687 O O B TYR A 1 66 ? 11.552 7.783 26.557 0.51 6.61 65 TYR A O 1
ATOM 704 N N . TYR A 1 67 ? 12.244 9.175 28.203 1.00 6.53 66 TYR A N 1
ATOM 705 C CA . TYR A 1 67 ? 10.960 9.340 28.860 1.00 7.05 66 TYR A CA 1
ATOM 706 C C . TYR A 1 67 ? 10.314 10.638 28.441 1.00 6.59 66 TYR A C 1
ATOM 707 O O . TYR A 1 67 ? 10.956 11.687 28.453 1.00 8.05 66 TYR A O 1
ATOM 716 N N . HIS A 1 68 ? 9.039 10.573 28.099 1.00 6.43 67 HIS A N 1
ATOM 717 C CA . HIS A 1 68 ? 8.282 11.752 27.708 1.00 6.28 67 HIS A CA 1
ATOM 718 C C . HIS A 1 68 ? 6.979 11.782 28.455 1.00 6.47 67 HIS A C 1
ATOM 719 O O . HIS A 1 68 ? 6.075 10.992 28.165 1.00 7.45 67 HIS A O 1
ATOM 726 N N . ALA A 1 69 ? 6.847 12.667 29.423 1.00 7.44 68 ALA A N 1
ATOM 727 C CA . ALA A 1 69 ? 5.612 12.799 30.200 1.00 8.11 68 ALA A CA 1
ATOM 728 C C . ALA A 1 69 ? 4.521 13.323 29.350 1.00 8.07 68 ALA A C 1
ATOM 729 O O . ALA A 1 69 ? 4.763 14.012 28.348 1.00 8.41 68 ALA A O 1
ATOM 731 N N A GLU A 1 70 ? 3.261 13.045 29.702 0.50 8.74 69 GLU A N 1
ATOM 732 N N B GLU A 1 70 ? 3.268 13.077 29.742 0.50 8.39 69 GLU A N 1
ATOM 733 C CA A GLU A 1 70 ? 2.128 13.453 28.871 0.50 8.60 69 GLU A CA 1
ATOM 734 C CA B GLU A 1 70 ? 2.137 13.534 28.955 0.50 8.91 69 GLU A CA 1
ATOM 735 C C A GLU A 1 70 ? 2.128 14.982 28.663 0.50 8.75 69 GLU A C 1
ATOM 736 C C B GLU A 1 70 ? 2.283 15.037 28.676 0.50 8.82 69 GLU A C 1
ATOM 737 O O A GLU A 1 70 ? 2.039 15.749 29.600 0.50 9.57 69 GLU A O 1
ATOM 738 O O B GLU A 1 70 ? 2.490 15.832 29.577 0.50 9.19 69 GLU A O 1
ATOM 749 N N . GLY A 1 71 ? 2.191 15.381 27.405 1.00 8.55 70 GLY A N 1
ATOM 750 C CA . GLY A 1 71 ? 2.173 16.801 26.998 1.00 10.63 70 GLY A CA 1
ATOM 751 C C . GLY A 1 71 ? 3.485 17.553 27.170 1.00 10.50 70 GLY A C 1
ATOM 752 O O . GLY A 1 71 ? 3.531 18.774 26.911 1.00 12.19 70 GLY A O 1
ATOM 753 N N . ALA A 1 72 ? 4.563 16.927 27.588 1.00 9.53 71 ALA A N 1
ATOM 754 C CA . ALA A 1 72 ? 5.765 17.651 27.919 1.00 9.24 71 ALA A CA 1
ATOM 755 C C . ALA A 1 72 ? 6.422 18.240 26.666 1.00 8.82 71 ALA A C 1
ATOM 756 O O . ALA A 1 72 ? 6.290 17.733 25.542 1.00 8.70 71 ALA A O 1
ATOM 758 N N A ASN A 1 73 ? 7.206 19.310 26.784 0.28 10.41 72 ASN A N 1
ATOM 759 N N B ASN A 1 73 ? 7.314 19.245 26.856 0.37 9.31 72 ASN A N 1
ATOM 760 N N C ASN A 1 73 ? 7.035 19.367 26.954 0.35 8.89 72 ASN A N 1
ATOM 761 C CA A ASN A 1 73 ? 7.814 19.871 25.562 0.28 9.63 72 ASN A CA 1
ATOM 762 C CA B ASN A 1 73 ? 8.032 19.970 25.748 0.37 8.78 72 ASN A CA 1
ATOM 763 C CA C ASN A 1 73 ? 7.666 20.057 25.939 0.35 7.84 72 ASN A CA 1
ATOM 764 C C A ASN A 1 73 ? 9.080 19.188 25.138 0.28 9.65 72 ASN A C 1
ATOM 765 C C B ASN A 1 73 ? 9.351 19.396 25.202 0.37 8.19 72 ASN A C 1
ATOM 766 C C C ASN A 1 73 ? 8.802 19.248 25.366 0.35 6.76 72 ASN A C 1
ATOM 767 O O A ASN A 1 73 ? 9.621 19.463 24.070 0.28 9.03 72 ASN A O 1
ATOM 768 O O B ASN A 1 73 ? 9.900 19.882 24.205 0.37 8.49 72 ASN A O 1
ATOM 769 O O C ASN A 1 73 ? 9.092 19.406 24.193 0.35 8.47 72 ASN A O 1
ATOM 782 N N A ASP A 1 74 ? 9.575 18.305 25.984 0.28 8.36 73 ASP A N 1
ATOM 783 N N B ASP A 1 74 ? 9.864 18.398 25.905 0.37 7.08 73 ASP A N 1
ATOM 784 N N C ASP A 1 74 ? 9.457 18.392 26.161 0.35 6.99 73 ASP A N 1
ATOM 785 C CA A ASP A 1 74 ? 10.650 17.474 25.549 0.28 9.05 73 ASP A CA 1
ATOM 786 C CA B ASP A 1 74 ? 11.069 17.702 25.540 0.37 7.17 73 ASP A CA 1
ATOM 787 C CA C ASP A 1 74 ? 10.608 17.599 25.666 0.35 8.30 73 ASP A CA 1
ATOM 788 C C A ASP A 1 74 ? 10.846 16.306 26.464 0.28 8.68 73 ASP A C 1
ATOM 789 C C B ASP A 1 74 ? 10.956 16.438 26.394 0.37 7.48 73 ASP A C 1
ATOM 790 C C C ASP A 1 74 ? 10.835 16.320 26.489 0.35 7.93 73 ASP A C 1
ATOM 791 O O A ASP A 1 74 ? 10.056 16.078 27.387 0.28 8.04 73 ASP A O 1
ATOM 792 O O B ASP A 1 74 ? 10.023 16.273 27.166 0.37 8.15 73 ASP A O 1
ATOM 793 O O C ASP A 1 74 ? 10.031 16.034 27.386 0.35 7.72 73 ASP A O 1
ATOM 806 N N . VAL A 1 75 ? 11.884 15.544 26.148 1.00 10.05 74 VAL A N 1
ATOM 807 C CA . VAL A 1 75 ? 12.083 14.238 26.777 1.00 9.70 74 VAL A CA 1
ATOM 808 C C . VAL A 1 75 ? 13.218 14.304 27.778 1.00 10.00 74 VAL A C 1
ATOM 809 O O . VAL A 1 75 ? 14.007 15.253 27.776 1.00 12.12 74 VAL A O 1
ATOM 813 N N . GLN A 1 76 ? 13.327 13.249 28.566 1.00 9.98 75 GLN A N 1
ATOM 814 C CA . GLN A 1 76 ? 14.380 13.102 29.543 1.00 9.35 75 GLN A CA 1
ATOM 815 C C . GLN A 1 76 ? 15.033 11.742 29.297 1.00 8.42 75 GLN A C 1
ATOM 816 O O . GLN A 1 76 ? 14.357 10.727 29.194 1.00 9.88 75 GLN A O 1
ATOM 822 N N A GLU A 1 77 ? 16.347 11.702 29.169 0.58 9.65 76 GLU A N 1
ATOM 823 N N B GLU A 1 77 ? 16.347 11.743 29.347 0.31 8.59 76 GLU A N 1
ATOM 824 N N C GLU A 1 77 ? 16.355 11.705 29.175 0.11 9.31 76 GLU A N 1
ATOM 825 C CA A GLU A 1 77 ? 17.058 10.428 29.058 0.58 9.36 76 GLU A CA 1
ATOM 826 C CA B GLU A 1 77 ? 17.096 10.567 29.046 0.31 7.88 76 GLU A CA 1
ATOM 827 C CA C GLU A 1 77 ? 17.042 10.424 28.999 0.11 8.87 76 GLU A CA 1
ATOM 828 C C A GLU A 1 77 ? 17.111 9.738 30.420 0.58 8.47 76 GLU A C 1
ATOM 829 C C B GLU A 1 77 ? 17.130 9.667 30.239 0.31 8.31 76 GLU A C 1
ATOM 830 C C C GLU A 1 77 ? 17.176 9.707 30.339 0.11 8.96 76 GLU A C 1
ATOM 831 O O A GLU A 1 77 ? 17.438 10.374 31.402 0.58 9.36 76 GLU A O 1
ATOM 832 O O B GLU A 1 77 ? 17.196 10.119 31.372 0.31 8.64 76 GLU A O 1
ATOM 833 O O C GLU A 1 77 ? 17.804 10.217 31.263 0.11 8.09 76 GLU A O 1
ATOM 849 N N A LEU A 1 78 ? 16.797 8.440 30.440 0.58 7.01 77 LEU A N 1
ATOM 850 N N B LEU A 1 78 ? 17.069 8.379 29.962 0.31 5.90 77 LEU A N 1
ATOM 851 C CA A LEU A 1 78 ? 16.960 7.554 31.601 0.58 7.58 77 LEU A CA 1
ATOM 852 C CA B LEU A 1 78 ? 17.179 7.373 31.007 0.31 5.32 77 LEU A CA 1
ATOM 853 C C A LEU A 1 78 ? 17.937 6.468 31.216 0.58 8.64 77 LEU A C 1
ATOM 854 C C B LEU A 1 78 ? 18.255 6.387 30.654 0.31 4.96 77 LEU A C 1
ATOM 855 O O A LEU A 1 78 ? 17.659 5.678 30.283 0.58 11.46 77 LEU A O 1
ATOM 856 O O B LEU A 1 78 ? 18.324 5.855 29.590 0.31 6.83 77 LEU A O 1
ATOM 865 N N 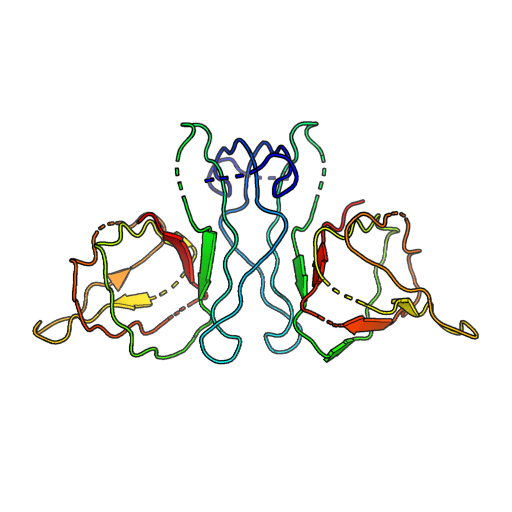A HIS A 1 79 ? 19.122 6.503 31.860 0.58 8.87 78 HIS A N 1
ATOM 866 N N B HIS A 1 79 ? 19.088 6.090 31.619 0.31 5.34 78 HIS A N 1
ATOM 867 C CA A HIS A 1 79 ? 20.252 5.555 31.663 0.58 7.25 78 HIS A CA 1
ATOM 868 C CA B HIS A 1 79 ? 19.918 4.964 31.451 0.31 7.93 78 HIS A CA 1
ATOM 869 C C A HIS A 1 79 ? 20.383 4.604 32.912 0.58 6.99 78 HIS A C 1
ATOM 870 C C B HIS A 1 79 ? 20.326 4.518 32.817 0.31 8.17 78 HIS A C 1
ATOM 871 O O A HIS A 1 79 ? 19.763 4.829 33.953 0.58 6.39 78 HIS A O 1
ATOM 872 O O B HIS A 1 79 ? 19.855 5.018 33.831 0.31 7.68 78 HIS A O 1
ATOM 885 N N . ALA A 1 80 ? 21.238 3.580 32.810 1.00 8.51 79 ALA A N 1
ATOM 886 C CA . ALA A 1 80 ? 21.529 2.778 33.985 1.00 8.13 79 ALA A CA 1
ATOM 887 C C . ALA A 1 80 ? 21.862 3.673 35.139 1.00 7.73 79 ALA A C 1
ATOM 888 O O . ALA A 1 80 ? 22.735 4.539 35.034 1.00 8.35 79 ALA A O 1
ATOM 890 N N . GLY A 1 81 ? 21.216 3.435 36.276 1.00 7.22 80 GLY A N 1
ATOM 891 C CA . GLY A 1 81 ? 21.399 4.182 37.490 1.00 8.21 80 GLY A CA 1
ATOM 892 C C . GLY A 1 81 ? 20.409 5.285 37.744 1.00 7.94 80 GLY A C 1
ATOM 893 O O . GLY A 1 81 ? 20.365 5.821 38.845 1.00 10.48 80 GLY A O 1
ATOM 894 N N . ASP A 1 82 ? 19.639 5.667 36.738 1.00 6.80 81 ASP A N 1
ATOM 895 C CA . ASP A 1 82 ? 18.682 6.757 36.900 1.00 7.68 81 ASP A CA 1
ATOM 896 C C . ASP A 1 82 ? 17.398 6.267 37.588 1.00 7.34 81 ASP A C 1
ATOM 897 O O . ASP A 1 82 ? 16.873 5.194 37.260 1.00 9.09 81 ASP A O 1
ATOM 902 N N A SER A 1 83 ? 16.937 6.981 38.642 0.62 5.56 82 SER A N 1
ATOM 903 N N B SER A 1 83 ? 16.796 7.193 38.283 0.38 5.08 82 SER A N 1
ATOM 904 C CA A SER A 1 83 ? 15.620 6.750 39.293 0.62 5.94 82 SER A CA 1
ATOM 905 C CA B SER A 1 83 ? 15.581 6.860 38.927 0.38 6.21 82 SER A CA 1
ATOM 906 C C A SER A 1 83 ? 14.748 8.015 39.334 0.62 6.44 82 SER A C 1
ATOM 907 C C B SER A 1 83 ? 14.748 8.096 39.015 0.38 5.81 82 SER A C 1
ATOM 908 O O A SER A 1 83 ? 15.266 9.120 39.617 0.62 5.98 82 SER A O 1
ATOM 909 O O B SER A 1 83 ? 15.290 9.223 39.035 0.38 4.58 82 SER A O 1
ATOM 922 N N . VAL A 1 85 ? 10.300 9.249 40.226 1.00 6.17 84 VAL A N 1
ATOM 923 C CA . VAL A 1 85 ? 8.879 8.961 40.351 1.00 6.15 84 VAL A CA 1
ATOM 924 C C . VAL A 1 85 ? 8.195 9.301 39.046 1.00 6.46 84 VAL A C 1
ATOM 925 O O . VAL A 1 85 ? 8.303 10.423 38.549 1.00 8.59 84 VAL A O 1
ATOM 929 N N . ILE A 1 86 ? 7.451 8.341 38.500 1.00 6.12 85 ILE A N 1
ATOM 930 C CA . ILE A 1 86 ? 6.592 8.565 37.352 1.00 7.05 85 ILE A CA 1
ATOM 931 C C . ILE A 1 86 ? 5.195 8.843 37.906 1.00 6.40 85 ILE A C 1
ATOM 932 O O . ILE A 1 86 ? 4.589 7.954 38.514 1.00 6.84 85 ILE A O 1
ATOM 937 N N A PRO A 1 87 ? 4.639 10.031 37.691 0.72 6.87 86 PRO A N 1
ATOM 938 N N B PRO A 1 87 ? 4.675 10.077 37.774 0.28 7.44 86 PRO A N 1
ATOM 939 C CA A PRO A 1 87 ? 3.302 10.314 38.211 0.72 7.25 86 PRO A CA 1
ATOM 940 C CA B PRO A 1 87 ? 3.376 10.317 38.418 0.28 7.02 86 PRO A CA 1
ATOM 941 C C A PRO A 1 87 ? 2.202 9.414 37.617 0.72 6.01 86 PRO A C 1
ATOM 942 C C B PRO A 1 87 ? 2.215 9.585 37.676 0.28 8.26 86 PRO A C 1
ATOM 943 O O A PRO A 1 87 ? 2.299 8.994 36.456 0.72 6.09 86 PRO A O 1
ATOM 944 O O B PRO A 1 87 ? 2.251 9.429 36.458 0.28 8.38 86 PRO A O 1
ATOM 951 N N . ALA A 1 88 ? 1.207 9.183 38.430 1.00 7.05 87 ALA A N 1
ATOM 952 C CA . ALA A 1 88 ? 0.006 8.507 37.987 1.00 7.26 87 ALA A CA 1
ATOM 953 C C . ALA A 1 88 ? -0.822 9.363 37.039 1.00 7.15 87 ALA A C 1
ATOM 954 O O . ALA A 1 88 ? -0.719 10.604 37.020 1.00 7.97 87 ALA A O 1
ATOM 956 N N . ASN A 1 89 ? -1.680 8.703 36.313 1.00 6.84 88 ASN A N 1
ATOM 957 C CA . ASN A 1 89 ? -2.752 9.309 35.629 1.00 6.91 88 ASN A CA 1
ATOM 958 C C . ASN A 1 89 ? -2.306 10.206 34.450 1.00 7.53 88 ASN A C 1
ATOM 959 O O . ASN A 1 89 ? -3.001 11.155 34.103 1.00 9.81 88 ASN A O 1
ATOM 964 N N . GLN A 1 90 ? -1.208 9.823 33.835 1.00 8.10 89 GLN A N 1
ATOM 965 C CA . GLN A 1 90 ? -0.717 10.557 32.684 1.00 8.23 89 GLN A CA 1
ATOM 966 C C . GLN A 1 90 ? -0.052 9.559 31.724 1.00 7.55 89 GLN A C 1
ATOM 967 O O . GLN A 1 90 ? 0.629 8.611 32.159 1.00 8.40 89 GLN A O 1
ATOM 973 N N . SER A 1 91 ? -0.311 9.736 30.444 1.00 8.05 90 SER A N 1
ATOM 974 C CA . SER A 1 91 ? 0.152 8.858 29.393 1.00 8.34 90 SER A CA 1
ATOM 975 C C . SER A 1 91 ? 1.556 9.255 28.950 1.00 7.79 90 SER A C 1
ATOM 976 O O . SER A 1 91 ? 1.726 10.148 28.123 1.00 9.79 90 SER A O 1
ATOM 979 N N . TYR A 1 92 ? 2.580 8.605 29.504 1.00 6.97 91 TYR A N 1
ATOM 980 C CA . TYR A 1 92 ? 3.956 8.856 29.217 1.00 7.10 91 TYR A CA 1
ATOM 981 C C . TYR A 1 92 ? 4.431 7.910 28.125 1.00 6.70 91 TYR A C 1
ATOM 982 O O . TYR A 1 92 ? 3.809 6.880 27.875 1.00 8.84 91 TYR A O 1
ATOM 991 N N . ARG A 1 93 ? 5.508 8.267 27.464 1.00 5.96 92 ARG A N 1
ATOM 992 C CA . ARG A 1 93 ? 6.161 7.384 26.505 1.00 5.93 92 ARG A CA 1
ATOM 993 C C . ARG A 1 93 ? 7.536 7.020 26.969 1.00 6.41 92 ARG A C 1
ATOM 994 O O . ARG A 1 93 ? 8.272 7.834 27.532 1.00 7.47 92 ARG A O 1
ATOM 1002 N N . LEU A 1 94 ? 7.919 5.785 26.682 1.00 6.19 93 LEU A N 1
ATOM 1003 C CA . LEU A 1 94 ? 9.302 5.346 26.725 1.00 6.07 93 LEU A CA 1
ATOM 1004 C C . LEU A 1 94 ? 9.691 4.974 25.294 1.00 5.90 93 LEU A C 1
ATOM 1005 O O . LEU A 1 94 ? 9.113 4.092 24.679 1.00 6.71 93 LEU A O 1
ATOM 1010 N N . GLU A 1 95 ? 10.730 5.667 24.796 1.00 6.67 94 GLU A N 1
ATOM 1011 C CA . GLU A 1 95 ? 11.378 5.287 23.542 1.00 6.79 94 GLU A CA 1
ATOM 1012 C C . GLU A 1 95 ? 12.658 4.570 23.928 1.00 6.67 94 GLU A C 1
ATOM 1013 O O . GLU A 1 95 ? 13.569 5.157 24.451 1.00 7.52 94 GLU A O 1
ATOM 1019 N N . VAL A 1 96 ? 12.656 3.269 23.685 1.00 7.66 95 VAL A N 1
ATOM 1020 C CA . VAL A 1 96 ? 13.742 2.419 24.069 1.00 7.50 95 VAL A CA 1
ATOM 1021 C C . VAL A 1 96 ? 14.677 2.271 22.930 1.00 8.55 95 VAL A C 1
ATOM 1022 O O . VAL A 1 96 ? 14.280 1.759 21.852 1.00 9.36 95 VAL A O 1
ATOM 1050 N N A GLU A 1 98 ? 18.147 1.047 23.415 0.22 13.77 97 GLU A N 1
ATOM 1051 N N B GLU A 1 98 ? 17.998 1.163 23.556 0.52 8.47 97 GLU A N 1
ATOM 1052 N N C GLU A 1 98 ? 18.302 1.095 23.627 0.26 12.66 97 GLU A N 1
ATOM 1053 C CA A GLU A 1 98 ? 18.881 -0.106 23.887 0.22 13.74 97 GLU A CA 1
ATOM 1054 C CA B GLU A 1 98 ? 18.692 -0.082 23.830 0.52 10.78 97 GLU A CA 1
ATOM 1055 C CA C GLU A 1 98 ? 18.937 -0.118 24.065 0.26 8.69 97 GLU A CA 1
ATOM 1056 C C A GLU A 1 98 ? 17.953 -0.790 24.889 0.22 12.66 97 GLU A C 1
ATOM 1057 C C B GLU A 1 98 ? 17.844 -0.788 24.874 0.52 10.36 97 GLU A C 1
ATOM 1058 C C C GLU A 1 98 ? 17.983 -0.813 24.990 0.26 8.10 97 GLU A C 1
ATOM 1059 O O A GLU A 1 98 ? 17.450 -0.115 25.789 0.22 11.95 97 GLU A O 1
ATOM 1060 O O B GLU A 1 98 ? 17.368 -0.129 25.800 0.52 9.77 97 GLU A O 1
ATOM 1061 O O C GLU A 1 98 ? 17.458 -0.167 25.897 0.26 8.34 97 GLU A O 1
ATOM 1077 N N . PRO A 1 99 ? 17.728 -2.117 24.750 1.00 11.25 98 PRO A N 1
ATOM 1078 C CA . PRO A 1 99 ? 16.798 -2.848 25.639 1.00 10.74 98 PRO A CA 1
ATOM 1079 C C . PRO A 1 99 ? 16.913 -2.418 27.078 1.00 9.36 98 PRO A C 1
ATOM 1080 O O . PRO A 1 99 ? 18.043 -2.343 27.614 1.00 10.16 98 PRO A O 1
ATOM 1084 N N . LEU A 1 100 ? 15.777 -2.087 27.666 1.00 9.04 99 LEU A N 1
ATOM 1085 C CA . LEU A 1 100 ? 15.746 -1.428 28.933 1.00 8.55 99 LEU A CA 1
ATOM 1086 C C . LEU A 1 100 ? 15.388 -2.431 30.021 1.00 7.14 99 LEU A C 1
ATOM 1087 O O . LEU A 1 100 ? 14.296 -3.013 29.994 1.00 8.53 99 LEU A O 1
ATOM 1092 N N . ASP A 1 101 ? 16.295 -2.617 30.989 1.00 6.05 100 ASP A N 1
ATOM 1093 C CA . ASP A 1 101 ? 16.012 -3.356 32.194 1.00 5.94 100 ASP A CA 1
ATOM 1094 C C . ASP A 1 101 ? 15.717 -2.355 33.296 1.00 5.84 100 ASP A C 1
ATOM 1095 O O . ASP A 1 101 ? 16.539 -1.461 33.527 1.00 6.47 100 ASP A O 1
ATOM 1100 N N . TYR A 1 102 ? 14.605 -2.505 33.993 1.00 5.91 101 TYR A N 1
ATOM 1101 C CA . TYR A 1 102 ? 14.271 -1.573 35.044 1.00 6.59 101 TYR A CA 1
ATOM 1102 C C . TYR A 1 102 ? 13.427 -2.235 36.088 1.00 6.44 101 TYR A C 1
ATOM 1103 O O . TYR A 1 102 ? 12.746 -3.209 35.826 1.00 8.49 101 TYR A O 1
ATOM 1112 N N A LEU A 1 103 ? 13.503 -1.655 37.275 0.55 7.30 102 LEU A N 1
ATOM 1113 N N B LEU A 1 103 ? 13.438 -1.640 37.289 0.45 7.26 102 LEU A N 1
ATOM 1114 C CA A LEU A 1 103 ? 12.587 -1.941 38.329 0.55 7.18 102 LEU A CA 1
ATOM 1115 C CA B LEU A 1 103 ? 12.553 -1.985 38.408 0.45 7.66 102 LEU A CA 1
ATOM 1116 C C A LEU A 1 103 ? 11.491 -0.877 38.307 0.55 7.03 102 LEU A C 1
ATOM 1117 C C B LEU A 1 103 ? 11.464 -0.926 38.573 0.45 7.95 102 LEU A C 1
ATOM 1118 O O A LEU A 1 103 ? 11.728 0.313 38.039 0.55 6.58 102 LEU A O 1
ATOM 1119 O O B LEU A 1 103 ? 11.831 0.253 38.747 0.45 7.65 102 LEU A O 1
ATOM 1128 N N A LEU A 1 104 ? 10.294 -1.310 38.636 0.55 7.08 103 LEU A N 1
ATOM 1129 N N B LEU A 1 104 ? 10.180 -1.328 38.563 0.45 7.60 103 LEU A N 1
ATOM 1130 C CA A LEU A 1 104 ? 9.176 -0.403 38.659 0.55 7.29 103 LEU A CA 1
ATOM 1131 C CA B LEU A 1 104 ? 9.060 -0.436 38.984 0.45 8.23 103 LEU A CA 1
ATOM 1132 C C A LEU A 1 104 ? 8.404 -0.798 39.920 0.55 7.17 103 LEU A C 1
ATOM 1133 C C B LEU A 1 104 ? 8.541 -0.817 40.348 0.45 6.79 103 LEU A C 1
ATOM 1134 O O A LEU A 1 104 ? 8.004 -1.962 40.026 0.55 7.00 103 LEU A O 1
ATOM 1135 O O B LEU A 1 104 ? 8.249 -1.967 40.677 0.45 7.47 103 LEU A O 1
ATOM 1144 N N A SER A 1 105 ? 8.319 0.104 40.917 0.55 7.83 104 SER A N 1
ATOM 1145 N N B SER A 1 105 ? 8.392 0.158 41.173 0.45 7.64 104 SER A N 1
ATOM 1146 C CA A SER A 1 105 ? 7.668 -0.107 42.261 0.55 10.06 104 SER A CA 1
ATOM 1147 C CA B SER A 1 105 ? 7.920 -0.221 42.398 0.45 8.52 104 SER A CA 1
ATOM 1148 C C A SER A 1 105 ? 6.795 1.042 42.777 0.55 12.34 104 SER A C 1
ATOM 1149 C C B SER A 1 105 ? 6.480 -0.706 42.225 0.45 8.22 104 SER A C 1
ATOM 1150 O O A SER A 1 105 ? 7.152 2.115 42.614 0.55 12.38 104 SER A O 1
ATOM 1151 O O B SER A 1 105 ? 5.710 -0.282 41.377 0.45 9.30 104 SER A O 1
ATOM 1156 N N A SER A 1 106 ? 5.818 0.727 43.609 0.55 15.11 105 SER A N 1
ATOM 1157 N N B SER A 1 106 ? 6.178 -1.721 43.027 0.45 10.84 105 SER A N 1
ATOM 1158 C CA A SER A 1 106 ? 5.020 1.666 44.337 0.55 13.04 105 SER A CA 1
ATOM 1159 C CA B SER A 1 106 ? 4.851 -2.337 43.108 0.45 12.30 105 SER A CA 1
ATOM 1160 C C A SER A 1 106 ? 3.602 1.486 43.757 0.55 19.03 105 SER A C 1
ATOM 1161 C C B SER A 1 106 ? 4.080 -1.803 44.288 0.45 15.42 105 SER A C 1
ATOM 1162 O O A SER A 1 106 ? 2.975 0.449 43.754 0.55 19.67 105 SER A O 1
ATOM 1163 O O B SER A 1 106 ? 4.593 -1.090 45.140 0.45 16.37 105 SER A O 1
ATOM 1170 N N . GLY B 1 1 ? 3.199 -10.208 48.903 1.00 44.44 0 GLY B N 1
ATOM 1171 C CA . GLY B 1 1 ? 2.312 -10.325 47.702 1.00 42.97 0 GLY B CA 1
ATOM 1172 C C . GLY B 1 1 ? 2.295 -11.751 47.184 1.00 41.55 0 GLY B C 1
ATOM 1173 O O . GLY B 1 1 ? 1.258 -12.433 47.197 1.00 43.44 0 GLY B O 1
ATOM 1182 N N . ALA B 1 3 ? 2.959 -15.767 46.931 1.00 24.40 2 ALA B N 1
ATOM 1183 C CA . ALA B 1 3 ? 3.004 -16.908 47.851 1.00 22.07 2 ALA B CA 1
ATOM 1184 C C . ALA B 1 3 ? 4.378 -17.547 47.794 1.00 18.11 2 ALA B C 1
ATOM 1185 O O . ALA B 1 3 ? 5.090 -17.418 46.780 1.00 18.79 2 ALA B O 1
ATOM 1187 N N . PRO B 1 4 ? 4.752 -18.296 48.841 1.00 18.37 3 PRO B N 1
ATOM 1188 C CA . PRO B 1 4 ? 6.092 -18.946 48.810 1.00 17.87 3 PRO B CA 1
ATOM 1189 C C . PRO B 1 4 ? 6.382 -19.787 47.561 1.00 16.46 3 PRO B C 1
ATOM 1190 O O . PRO B 1 4 ? 7.499 -19.772 47.062 1.00 17.96 3 PRO B O 1
ATOM 1194 N N A ASP B 1 5 ? 5.384 -20.522 47.060 0.50 15.11 4 ASP B N 1
ATOM 1195 N N B ASP B 1 5 ? 5.368 -20.496 47.057 0.50 21.03 4 ASP B N 1
ATOM 1196 C CA A ASP B 1 5 ? 5.605 -21.376 45.898 0.50 17.07 4 ASP B CA 1
ATOM 1197 C CA B ASP B 1 5 ? 5.546 -21.375 45.898 0.50 23.24 4 ASP B CA 1
ATOM 1198 C C A ASP B 1 5 ? 5.691 -20.609 44.588 0.50 13.44 4 ASP B C 1
ATOM 1199 C C B ASP B 1 5 ? 5.564 -20.627 44.567 0.50 21.22 4 ASP B C 1
ATOM 1200 O O A ASP B 1 5 ? 5.999 -21.199 43.546 0.50 16.43 4 ASP B O 1
ATOM 1201 O O B ASP B 1 5 ? 5.686 -21.248 43.497 0.50 23.20 4 ASP B O 1
ATOM 1210 N N . GLN B 1 6 ? 5.406 -19.309 44.624 1.00 15.92 5 GLN B N 1
ATOM 1211 C CA . GLN B 1 6 ? 5.447 -18.488 43.453 1.00 14.73 5 GLN B CA 1
ATOM 1212 C C . GLN B 1 6 ? 6.755 -17.795 43.275 1.00 12.00 5 GLN B C 1
ATOM 1213 O O . GLN B 1 6 ? 6.894 -17.063 42.335 1.00 11.80 5 GLN B O 1
ATOM 1219 N N A GLN B 1 7 ? 7.726 -18.056 44.140 0.68 11.56 6 GLN B N 1
ATOM 1220 N N B GLN B 1 7 ? 7.673 -17.923 44.226 0.32 12.00 6 GLN B N 1
ATOM 1221 C CA A GLN B 1 7 ? 9.005 -17.355 44.159 0.68 11.72 6 GLN B CA 1
ATOM 1222 C CA B GLN B 1 7 ? 8.980 -17.298 44.107 0.32 10.80 6 GLN B CA 1
ATOM 1223 C C A GLN B 1 7 ? 10.175 -18.270 44.584 0.68 11.75 6 GLN B C 1
ATOM 1224 C C B GLN B 1 7 ? 10.067 -18.290 44.511 0.32 10.63 6 GLN B C 1
ATOM 1225 O O A GLN B 1 7 ? 9.991 -19.317 45.250 0.68 15.72 6 GLN B O 1
ATOM 1226 O O B GLN B 1 7 ? 9.799 -19.393 45.024 0.32 10.77 6 GLN B O 1
ATOM 1237 N N A VAL B 1 8 ? 11.363 -17.844 44.172 0.68 8.39 7 VAL B N 1
ATOM 1238 N N B VAL B 1 8 ? 11.298 -17.901 44.229 0.32 10.24 7 VAL B N 1
ATOM 1239 C CA A VAL B 1 8 ? 12.603 -18.527 44.355 0.68 8.89 7 VAL B CA 1
ATOM 1240 C CA B VAL B 1 8 ? 12.446 -18.693 44.558 0.32 10.39 7 VAL B CA 1
ATOM 1241 C C A VAL B 1 8 ? 13.521 -17.688 45.266 0.68 8.50 7 VAL B C 1
ATOM 1242 C C B VAL B 1 8 ? 13.453 -17.797 45.260 0.32 9.18 7 VAL B C 1
ATOM 1243 O O A VAL B 1 8 ? 13.810 -16.550 44.927 0.68 8.01 7 VAL B O 1
ATOM 1244 O O B VAL B 1 8 ? 13.748 -16.713 44.775 0.32 9.42 7 VAL B O 1
ATOM 1251 N N . PRO B 1 9 ? 14.009 -18.265 46.375 1.00 8.90 8 PRO B N 1
ATOM 1252 C CA . PRO B 1 9 ? 14.946 -17.482 47.182 1.00 9.00 8 PRO B CA 1
ATOM 1253 C C . PRO B 1 9 ? 16.236 -17.171 46.414 1.00 7.75 8 PRO B C 1
ATOM 1254 O O . PRO B 1 9 ? 16.814 -18.038 45.750 1.00 9.11 8 PRO B O 1
ATOM 1258 N N A ALA B 1 10 ? 16.692 -15.955 46.618 0.53 7.92 9 ALA B N 1
ATOM 1259 N N B ALA B 1 10 ? 16.632 -15.906 46.401 0.47 9.01 9 ALA B N 1
ATOM 1260 C CA A ALA B 1 10 ? 17.805 -15.429 45.864 0.53 7.89 9 ALA B CA 1
ATOM 1261 C CA B ALA B 1 10 ? 17.765 -15.448 45.573 0.47 8.21 9 ALA B CA 1
ATOM 1262 C C A ALA B 1 10 ? 18.732 -14.642 46.752 0.53 8.14 9 ALA B C 1
ATOM 1263 C C B ALA B 1 10 ? 18.423 -14.251 46.253 0.47 8.61 9 ALA B C 1
ATOM 1264 O O A ALA B 1 10 ? 18.408 -14.290 47.899 0.53 10.49 9 ALA B O 1
ATOM 1265 O O B ALA B 1 10 ? 17.760 -13.403 46.787 0.47 11.20 9 ALA B O 1
ATOM 1268 N N A THR B 1 11 ? 19.925 -14.422 46.210 0.53 8.80 10 THR B N 1
ATOM 1269 N N B THR B 1 11 ? 19.749 -14.198 46.239 0.47 7.43 10 THR B N 1
ATOM 1270 C CA A THR B 1 11 ? 20.876 -13.515 46.759 0.53 7.19 10 THR B CA 1
ATOM 1271 C CA B THR B 1 11 ? 20.479 -13.140 46.880 0.47 7.95 10 THR B CA 1
ATOM 1272 C C A THR B 1 11 ? 21.030 -12.284 45.922 0.53 7.13 10 THR B C 1
ATOM 1273 C C B THR B 1 11 ? 20.956 -12.014 45.929 0.47 7.92 10 THR B C 1
ATOM 1274 O O A THR B 1 11 ? 21.217 -11.220 46.494 0.53 8.18 10 THR B O 1
ATOM 1275 O O B THR B 1 11 ? 21.335 -10.941 46.403 0.47 7.88 10 THR B O 1
ATOM 1282 N N A ALA B 1 12 ? 20.979 -12.398 44.600 0.53 7.48 11 ALA B N 1
ATOM 1283 N N B ALA B 1 12 ? 20.945 -12.240 44.611 0.47 7.13 11 ALA B N 1
ATOM 1284 C CA A ALA B 1 12 ? 21.182 -11.223 43.775 0.53 7.11 11 ALA B CA 1
ATOM 1285 C CA B ALA B 1 12 ? 21.386 -11.211 43.659 0.47 7.14 11 ALA B CA 1
ATOM 1286 C C A ALA B 1 12 ? 20.620 -11.465 42.405 0.53 6.99 11 ALA B C 1
ATOM 1287 C C B ALA B 1 12 ? 20.691 -11.407 42.327 0.47 6.94 11 ALA B C 1
ATOM 1288 O O A ALA B 1 12 ? 20.329 -12.608 42.002 0.53 6.37 11 ALA B O 1
ATOM 1289 O O B ALA B 1 12 ? 20.665 -12.531 41.818 0.47 6.92 11 ALA B O 1
ATOM 1292 N N A LEU B 1 13 ? 20.486 -10.359 41.675 0.53 6.56 12 LEU B N 1
ATOM 1293 N N B LEU B 1 13 ? 20.159 -10.306 41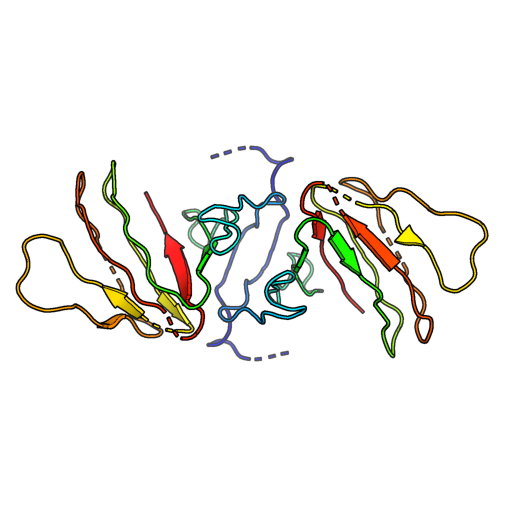.769 0.47 5.85 12 LEU B N 1
ATOM 1294 C CA A LEU B 1 13 ? 20.017 -10.419 40.309 0.53 6.49 12 LEU B CA 1
ATOM 1295 C CA B LEU B 1 13 ? 19.628 -10.241 40.378 0.47 6.79 12 LEU B CA 1
ATOM 1296 C C A LEU B 1 13 ? 20.870 -9.542 39.482 0.53 6.36 12 LEU B C 1
ATOM 1297 C C B LEU B 1 13 ? 20.607 -9.459 39.433 0.47 7.23 12 LEU B C 1
ATOM 1298 O O A LEU B 1 13 ? 21.378 -8.485 39.908 0.53 7.09 12 LEU B O 1
ATOM 1299 O O B LEU B 1 13 ? 20.972 -8.334 39.759 0.47 7.14 12 LEU B O 1
ATOM 1308 N N . GLY B 1 14 ? 21.016 -9.990 38.260 1.00 7.35 13 GLY B N 1
ATOM 1309 C CA . GLY B 1 14 ? 21.828 -9.263 37.301 1.00 8.10 13 GLY B CA 1
ATOM 1310 C C . GLY B 1 14 ? 21.052 -8.112 36.679 1.00 7.40 13 GLY B C 1
ATOM 1311 O O . GLY B 1 14 ? 19.877 -8.240 36.361 1.00 8.56 13 GLY B O 1
ATOM 1312 N N . LYS B 1 15 ? 21.741 -7.009 36.491 1.00 7.63 14 LYS B N 1
ATOM 1313 C CA . LYS B 1 15 ? 21.117 -5.795 35.931 1.00 7.69 14 LYS B CA 1
ATOM 1314 C C . LYS B 1 15 ? 20.715 -5.990 34.477 1.00 7.20 14 LYS B C 1
ATOM 1315 O O . LYS B 1 15 ? 19.642 -5.566 34.084 1.00 7.87 14 LYS B O 1
ATOM 1321 N N A SER B 1 16 ? 21.598 -6.580 33.672 0.74 7.50 15 SER B N 1
ATOM 1322 N N B SER B 1 16 ? 21.608 -6.542 33.673 0.26 8.39 15 SER B N 1
ATOM 1323 C CA A SER B 1 16 ? 21.444 -6.587 32.238 0.74 7.30 15 SER B CA 1
ATOM 1324 C CA B SER B 1 16 ? 21.323 -6.587 32.266 0.26 8.85 15 SER B CA 1
ATOM 1325 C C A SER B 1 16 ? 20.889 -7.897 31.687 0.74 8.13 15 SER B C 1
ATOM 1326 C C B SER B 1 16 ? 20.748 -7.924 31.821 0.26 7.39 15 SER B C 1
ATOM 1327 O O A SER B 1 16 ? 21.459 -8.964 31.933 0.74 9.67 15 SER B O 1
ATOM 1328 O O B SER B 1 16 ? 21.043 -9.012 32.361 0.26 6.61 15 SER B O 1
ATOM 1333 N N . SER B 1 17 ? 19.868 -7.804 30.847 1.00 6.93 16 SER B N 1
ATOM 1334 C CA . SER B 1 17 ? 19.381 -8.949 30.123 1.00 7.37 16 SER B CA 1
ATOM 1335 C C . SER B 1 17 ? 20.123 -9.142 28.790 1.00 7.47 16 SER B C 1
ATOM 1336 O O . SER B 1 17 ? 20.611 -8.173 28.190 1.00 9.93 16 SER B O 1
ATOM 1339 N N A ARG B 1 18 ? 20.043 -10.359 28.280 0.70 6.43 17 ARG B N 1
ATOM 1340 N N B ARG B 1 18 ? 20.334 -10.439 28.489 0.30 8.51 17 ARG B N 1
ATOM 1341 C CA A ARG B 1 18 ? 20.441 -10.656 26.901 0.70 8.08 17 ARG B CA 1
ATOM 1342 C CA B ARG B 1 18 ? 20.971 -10.951 27.258 0.30 8.12 17 ARG B CA 1
ATOM 1343 C C A ARG B 1 18 ? 19.231 -11.211 26.196 0.70 7.48 17 ARG B C 1
ATOM 1344 C C B ARG B 1 18 ? 19.854 -11.542 26.418 0.30 7.86 17 ARG B C 1
ATOM 1345 O O A ARG B 1 18 ? 18.567 -12.106 26.744 0.70 7.76 17 ARG B O 1
ATOM 1346 O O B ARG B 1 18 ? 19.100 -12.391 26.893 0.30 10.12 17 ARG B O 1
ATOM 1361 N N A ILE B 1 19 ? 18.952 -10.668 25.010 0.70 8.93 18 ILE B N 1
ATOM 1362 N N B ILE B 1 19 ? 19.725 -11.075 25.178 0.30 8.12 18 ILE B N 1
ATOM 1363 C CA A ILE B 1 19 ? 17.842 -11.078 24.175 0.70 8.34 18 ILE B CA 1
ATOM 1364 C CA B ILE B 1 19 ? 18.527 -11.343 24.370 0.30 7.91 18 ILE B CA 1
ATOM 1365 C C A ILE B 1 19 ? 18.416 -11.861 22.983 0.70 9.67 18 ILE B C 1
ATOM 1366 C C B ILE B 1 19 ? 18.776 -12.141 23.093 0.30 10.01 18 ILE B C 1
ATOM 1367 O O A ILE B 1 19 ? 19.411 -11.451 22.404 0.70 10.19 18 ILE B O 1
ATOM 1368 O O B ILE B 1 19 ? 19.872 -11.975 22.511 0.30 11.14 18 ILE B O 1
ATOM 1377 N N . SER B 1 20 ? 17.809 -12.983 22.638 1.00 8.95 19 SER B N 1
ATOM 1378 C CA . SER B 1 20 ? 18.157 -13.836 21.515 1.00 9.66 19 SER B CA 1
ATOM 1379 C C . SER B 1 20 ? 16.909 -14.383 20.858 1.00 8.31 19 SER B C 1
ATOM 1380 O O . SER B 1 20 ? 15.792 -14.152 21.295 1.00 9.07 19 SER B O 1
ATOM 1383 N N . LEU B 1 21 ? 17.123 -15.122 19.793 1.00 9.18 20 LEU B N 1
ATOM 1384 C CA . LEU B 1 21 ? 16.055 -15.842 19.075 1.00 10.36 20 LEU B CA 1
ATOM 1385 C C . LEU B 1 21 ? 14.990 -14.876 18.579 1.00 9.92 20 LEU B C 1
ATOM 1386 O O . LEU B 1 21 ? 13.789 -15.071 18.776 1.00 11.91 20 LEU B O 1
ATOM 1391 N N A ASP B 1 22 ? 15.435 -13.828 17.907 0.68 11.78 21 ASP B N 1
ATOM 1392 N N B ASP B 1 22 ? 15.470 -13.847 17.880 0.32 12.49 21 ASP B N 1
ATOM 1393 C CA A ASP B 1 22 ? 14.522 -12.850 17.315 0.68 13.60 21 ASP B CA 1
ATOM 1394 C CA B ASP B 1 22 ? 14.638 -12.780 17.313 0.32 13.23 21 ASP B CA 1
ATOM 1395 C C A ASP B 1 22 ? 13.579 -12.263 18.334 0.68 12.54 21 ASP B C 1
ATOM 1396 C C B ASP B 1 22 ? 13.640 -12.212 18.294 0.32 13.65 21 ASP B C 1
ATOM 1397 O O A ASP B 1 22 ? 12.378 -12.134 18.121 0.68 16.18 21 ASP B O 1
ATOM 1398 O O B ASP B 1 22 ? 12.468 -12.039 17.984 0.32 15.69 21 ASP B O 1
ATOM 1407 N N . GLY B 1 23 ? 14.135 -11.926 19.492 1.00 11.48 22 GLY B N 1
ATOM 1408 C CA . GLY B 1 23 ? 13.374 -11.287 20.518 1.00 12.42 22 GLY B CA 1
ATOM 1409 C C . GLY B 1 23 ? 12.544 -12.168 21.431 1.00 11.72 22 GLY B C 1
ATOM 1410 O O . GLY B 1 23 ? 11.795 -11.648 22.242 1.00 14.60 22 GLY B O 1
ATOM 1411 N N . ARG B 1 24 ? 12.655 -13.473 21.259 1.00 9.91 23 ARG B N 1
ATOM 1412 C CA . ARG B 1 24 ? 11.790 -14.413 21.942 1.00 9.87 23 ARG B CA 1
ATOM 1413 C C . ARG B 1 24 ? 12.412 -15.144 23.126 1.00 8.39 23 ARG B C 1
ATOM 1414 O O . ARG B 1 24 ? 11.710 -15.861 23.824 1.00 10.10 23 ARG B O 1
ATOM 1422 N N . ARG B 1 25 ? 13.696 -14.958 23.346 1.00 7.56 24 ARG B N 1
ATOM 1423 C CA . ARG B 1 25 ? 14.356 -15.476 24.522 1.00 7.03 24 ARG B CA 1
ATOM 1424 C C . ARG B 1 25 ? 15.061 -14.330 25.220 1.00 7.30 24 ARG B C 1
ATOM 1425 O O . ARG B 1 25 ? 15.755 -13.537 24.580 1.00 9.09 24 ARG B O 1
ATOM 1433 N N . SER B 1 26 ? 14.933 -14.238 26.531 1.00 6.45 25 SER B N 1
ATOM 1434 C CA . SER B 1 26 ? 15.650 -13.246 27.315 1.00 6.79 25 SER B CA 1
ATOM 1435 C C . SER B 1 26 ? 16.126 -13.901 28.582 1.00 6.90 25 SER B C 1
ATOM 1436 O O . SER B 1 26 ? 15.454 -14.752 29.149 1.00 8.40 25 SER B O 1
ATOM 1439 N N A GLU B 1 27 ? 17.247 -13.428 29.068 0.66 6.38 26 GLU B N 1
ATOM 1440 N N B GLU B 1 27 ? 17.369 -13.603 28.967 0.34 7.27 26 GLU B N 1
ATOM 1441 C CA A GLU B 1 27 ? 17.714 -13.931 30.309 0.66 6.91 26 GLU B CA 1
ATOM 1442 C CA B GLU B 1 27 ? 17.955 -14.155 30.193 0.34 5.88 26 GLU B CA 1
ATOM 1443 C C A GLU B 1 27 ? 18.559 -12.942 31.014 0.66 6.00 26 GLU B C 1
ATOM 1444 C C B GLU B 1 27 ? 18.761 -13.114 30.985 0.34 7.10 26 GLU B C 1
ATOM 1445 O O A GLU B 1 27 ? 19.139 -12.032 30.407 0.66 6.47 26 GLU B O 1
ATOM 1446 O O B GLU B 1 27 ? 19.494 -12.305 30.399 0.34 7.07 26 GLU B O 1
ATOM 1457 N N . ARG B 1 28 ? 18.629 -13.115 32.314 1.00 6.52 27 ARG B N 1
ATOM 1458 C CA . ARG B 1 28 ? 19.572 -12.373 33.153 1.00 6.45 27 ARG B CA 1
ATOM 1459 C C . ARG B 1 28 ? 20.216 -13.384 34.076 1.00 6.02 27 ARG B C 1
ATOM 1460 O O . ARG B 1 28 ? 19.629 -14.391 34.462 1.00 7.53 27 ARG B O 1
ATOM 1468 N N . SER B 1 29 ? 21.425 -13.085 34.512 1.00 6.27 28 SER B N 1
ATOM 1469 C CA . SER B 1 29 ? 22.075 -13.914 35.511 1.00 6.73 28 SER B CA 1
ATOM 1470 C C . SER B 1 29 ? 21.475 -13.627 36.885 1.00 6.55 28 SER B C 1
ATOM 1471 O O . SER B 1 29 ? 21.145 -12.489 37.178 1.00 7.68 28 SER B O 1
ATOM 1474 N N . VAL B 1 30 ? 21.390 -14.663 37.715 1.00 6.31 29 VAL B N 1
ATOM 1475 C CA . VAL B 1 30 ? 20.955 -14.538 39.087 1.00 6.85 29 VAL B CA 1
ATOM 1476 C C . VAL B 1 30 ? 21.837 -15.417 39.971 1.00 6.94 29 VAL B C 1
ATOM 1477 O O . VAL B 1 30 ? 22.406 -16.396 39.521 1.00 7.57 29 VAL B O 1
ATOM 1481 N N A ILE B 1 31 ? 21.878 -15.022 41.254 0.66 7.43 30 ILE B N 1
ATOM 1482 N N B ILE B 1 31 ? 22.000 -15.018 41.225 0.34 7.38 30 ILE B N 1
ATOM 1483 C CA A ILE B 1 31 ? 22.546 -15.763 42.320 0.66 7.97 30 ILE B CA 1
ATOM 1484 C CA B ILE B 1 31 ? 22.618 -15.887 42.202 0.34 8.40 30 ILE B CA 1
ATOM 1485 C C A ILE B 1 31 ? 21.438 -16.275 43.230 0.66 7.94 30 ILE B C 1
ATOM 1486 C C B ILE B 1 31 ? 21.547 -16.272 43.187 0.34 8.05 30 ILE B C 1
ATOM 1487 O O A ILE B 1 31 ? 20.665 -15.520 43.817 0.66 8.06 30 ILE B O 1
ATOM 1488 O O B ILE B 1 31 ? 20.966 -15.391 43.819 0.34 7.39 30 ILE B O 1
ATOM 1497 N N . LEU B 1 32 ? 21.320 -17.582 43.335 1.00 8.01 31 LEU B N 1
ATOM 1498 C CA . LEU B 1 32 ? 20.313 -18.144 44.198 1.00 8.21 31 LEU B CA 1
ATOM 1499 C C . LEU B 1 32 ? 20.798 -18.127 45.656 1.00 8.87 31 LEU B C 1
ATOM 1500 O O . LEU B 1 32 ? 21.954 -17.823 45.940 1.00 9.78 31 LEU B O 1
ATOM 1505 N N . ALA B 1 33 ? 19.895 -18.469 46.569 1.00 10.17 32 ALA B N 1
ATOM 1506 C CA . ALA B 1 33 ? 20.239 -18.500 47.988 1.00 12.07 32 ALA B CA 1
ATOM 1507 C C . ALA B 1 33 ? 21.442 -19.378 48.276 1.00 10.93 32 ALA B C 1
ATOM 1508 O O . ALA B 1 33 ? 22.227 -19.103 49.192 1.00 11.94 32 ALA B O 1
ATOM 1510 N N . ASP B 1 34 ? 21.608 -20.446 47.509 1.00 10.07 33 ASP B N 1
ATOM 1511 C CA . ASP B 1 34 ? 22.763 -21.328 47.689 1.00 10.50 33 ASP B CA 1
ATOM 1512 C C . ASP B 1 34 ? 24.071 -20.784 47.173 1.00 10.17 33 ASP B C 1
ATOM 1513 O O . ASP B 1 34 ? 25.087 -21.463 47.344 1.00 11.24 33 ASP B O 1
ATOM 1518 N N . GLY B 1 35 ? 24.081 -19.603 46.592 1.00 10.56 34 GLY B N 1
ATOM 1519 C CA . GLY B 1 35 ? 25.273 -18.976 46.103 1.00 10.56 34 GLY B CA 1
ATOM 1520 C C . GLY B 1 35 ? 25.587 -19.264 44.662 1.00 10.41 34 GLY B C 1
ATOM 1521 O O . GLY B 1 35 ? 26.542 -18.699 44.129 1.00 13.90 34 GLY B O 1
ATOM 1522 N N . SER B 1 36 ? 24.845 -20.152 44.031 1.00 10.69 35 SER B N 1
ATOM 1523 C CA . SER B 1 36 ? 25.149 -20.555 42.660 1.00 10.82 35 SER B CA 1
ATOM 1524 C C . SER B 1 36 ? 24.526 -19.604 41.648 1.00 8.81 35 SER B C 1
ATOM 1525 O O . SER B 1 36 ? 23.492 -18.991 41.910 1.00 8.56 35 SER B O 1
ATOM 1544 N N A HIS B 1 38 ? 22.842 -18.893 37.915 0.70 6.96 37 HIS B N 1
ATOM 1545 N N B HIS B 1 38 ? 23.008 -18.767 37.822 0.30 6.52 37 HIS B N 1
ATOM 1546 C CA A HIS B 1 38 ? 22.015 -19.428 36.861 0.70 6.85 37 HIS B CA 1
ATOM 1547 C CA B HIS B 1 38 ? 22.244 -19.352 36.777 0.30 6.79 37 HIS B CA 1
ATOM 1548 C C A HIS B 1 38 ? 21.667 -18.290 35.897 0.70 6.65 37 HIS B C 1
ATOM 1549 C C B HIS B 1 38 ? 21.587 -18.307 35.913 0.30 7.09 37 HIS B C 1
ATOM 1550 O O A HIS B 1 38 ? 21.706 -17.110 36.268 0.70 6.53 37 HIS B O 1
ATOM 1551 O O B HIS B 1 38 ? 21.289 -17.203 36.350 0.30 7.50 37 HIS B O 1
ATOM 1564 N N A SER B 1 39 ? 21.249 -18.670 34.694 0.70 5.93 38 SER B N 1
ATOM 1565 N N B SER B 1 39 ? 21.292 -18.704 34.692 0.30 6.71 38 SER B N 1
ATOM 1566 C CA A SER B 1 39 ? 20.565 -17.762 33.763 0.70 5.85 38 SER B CA 1
ATOM 1567 C CA B SER B 1 39 ? 20.612 -17.819 33.771 0.30 6.82 38 SER B CA 1
ATOM 1568 C C A SER B 1 39 ? 19.095 -17.948 33.953 0.70 5.48 38 SER B C 1
ATOM 1569 C C B SER B 1 39 ? 19.084 -17.938 33.841 0.30 5.98 38 SER B C 1
ATOM 1570 O O A SER B 1 39 ? 18.529 -19.017 33.698 0.70 5.81 38 SER B O 1
ATOM 1571 O O B SER B 1 39 ? 18.504 -18.948 33.350 0.30 5.24 38 SER B O 1
ATOM 1576 N N . LEU B 1 40 ? 18.429 -16.938 34.477 1.00 5.49 39 LEU B N 1
ATOM 1577 C CA . LEU B 1 40 ? 16.989 -16.924 34.669 1.00 5.40 39 LEU B CA 1
AT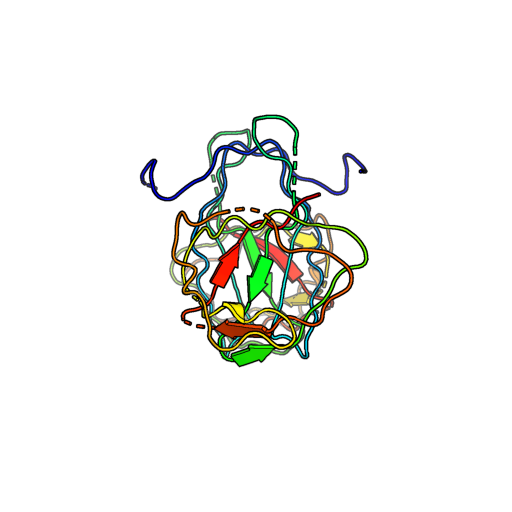OM 1578 C C . LEU B 1 40 ? 16.412 -16.469 33.347 1.00 5.31 39 LEU B C 1
ATOM 1579 O O . LEU B 1 40 ? 16.576 -15.314 32.927 1.00 5.59 39 LEU B O 1
ATOM 1584 N N . THR B 1 41 ? 15.760 -17.416 32.658 1.00 5.51 40 THR B N 1
ATOM 1585 C CA . THR B 1 41 ? 15.405 -17.315 31.257 1.00 5.82 40 THR B CA 1
ATOM 1586 C C . THR B 1 41 ? 13.908 -17.333 31.082 1.00 5.57 40 THR B C 1
ATOM 1587 O O . THR B 1 41 ? 13.200 -18.091 31.742 1.00 6.09 40 THR B O 1
ATOM 1591 N N . LEU B 1 42 ? 13.446 -16.513 30.130 1.00 6.08 41 LEU B N 1
ATOM 1592 C CA . LEU B 1 42 ? 12.090 -16.539 29.631 1.00 5.82 41 LEU B CA 1
ATOM 1593 C C . LEU B 1 42 ? 12.141 -16.845 28.139 1.00 5.69 41 LEU B C 1
ATOM 1594 O O . LEU B 1 42 ? 12.823 -16.153 27.372 1.00 6.97 41 LEU B O 1
ATOM 1599 N N . LEU B 1 43 ? 11.394 -17.868 27.726 1.00 6.21 42 LEU B N 1
ATOM 1600 C CA . LEU B 1 43 ? 11.290 -18.262 26.319 1.00 6.04 42 LEU B CA 1
ATOM 1601 C C . LEU B 1 43 ? 9.830 -18.165 25.941 1.00 6.35 42 LEU B C 1
ATOM 1602 O O . LEU B 1 43 ? 8.934 -18.814 26.512 1.00 6.09 42 LEU B O 1
ATOM 1607 N N . HIS B 1 44 ? 9.537 -17.272 24.992 1.00 6.62 43 HIS B N 1
ATOM 1608 C CA . HIS B 1 44 ? 8.180 -17.026 24.569 1.00 6.72 43 HIS B CA 1
ATOM 1609 C C . HIS B 1 44 ? 7.610 -18.220 23.809 1.00 6.48 43 HIS B C 1
ATOM 1610 O O . HIS B 1 44 ? 8.363 -19.036 23.258 1.00 6.87 43 HIS B O 1
ATOM 1617 N N . PRO B 1 45 ? 6.294 -18.362 23.721 1.00 7.03 44 PRO B N 1
ATOM 1618 C CA . PRO B 1 45 ? 5.720 -19.417 22.894 1.00 7.24 44 PRO B CA 1
ATOM 1619 C C . PRO B 1 45 ? 6.286 -19.372 21.485 1.00 7.38 44 PRO B C 1
ATOM 1620 O O . PRO B 1 45 ? 6.448 -18.294 20.894 1.00 8.36 44 PRO B O 1
ATOM 1624 N N . GLY B 1 46 ? 6.552 -20.542 20.941 1.00 7.37 45 GLY B N 1
ATOM 1625 C CA . GLY B 1 46 ? 7.160 -20.677 19.623 1.00 8.41 45 GLY B CA 1
ATOM 1626 C C . GLY B 1 46 ? 7.826 -22.027 19.490 1.00 6.91 45 GLY B C 1
ATOM 1627 O O . GLY B 1 46 ? 7.748 -22.873 20.369 1.00 7.61 45 GLY B O 1
ATOM 1628 N N A VAL B 1 47 ? 8.482 -22.185 18.360 0.67 6.99 46 VAL B N 1
ATOM 1629 N N B VAL B 1 47 ? 8.446 -22.260 18.341 0.33 7.60 46 VAL B N 1
ATOM 1630 C CA A VAL B 1 47 ? 9.143 -23.406 17.974 0.67 7.46 46 VAL B CA 1
ATOM 1631 C CA B VAL B 1 47 ? 9.170 -23.506 18.101 0.33 8.94 46 VAL B CA 1
ATOM 1632 C C A VAL B 1 47 ? 10.609 -23.072 17.704 0.67 7.30 46 VAL B C 1
ATOM 1633 C C B VAL B 1 47 ? 10.608 -23.254 17.621 0.33 7.45 46 VAL B C 1
ATOM 1634 O O A VAL B 1 47 ? 10.880 -22.208 16.867 0.67 8.32 46 VAL B O 1
ATOM 1635 O O B VAL B 1 47 ? 10.872 -22.722 16.556 0.33 6.38 46 VAL B O 1
ATOM 1642 N N . TYR B 1 48 ? 11.529 -23.681 18.449 1.00 7.01 47 TYR B N 1
ATOM 1643 C CA . TYR B 1 48 ? 12.930 -23.296 18.437 1.00 7.44 47 TYR B CA 1
ATOM 1644 C C . TYR B 1 48 ? 13.809 -24.473 18.139 1.00 6.87 47 TYR B C 1
ATOM 1645 O O . TYR B 1 48 ? 13.710 -25.509 18.769 1.00 8.51 47 TYR B O 1
ATOM 1654 N N . THR B 1 49 ? 14.740 -24.273 17.219 1.00 7.91 48 THR B N 1
ATOM 1655 C CA . THR B 1 49 ? 15.745 -25.234 16.811 1.00 8.31 48 THR B CA 1
ATOM 1656 C C . THR B 1 49 ? 17.071 -24.790 17.382 1.00 7.42 48 THR B C 1
ATOM 1657 O O . THR B 1 49 ? 17.608 -23.759 16.973 1.00 9.74 48 THR B O 1
ATOM 1661 N N . LEU B 1 50 ? 17.587 -25.551 18.345 1.00 7.35 49 LEU B N 1
ATOM 1662 C CA . LEU B 1 50 ? 18.684 -25.090 19.205 1.00 7.46 49 LEU B CA 1
ATOM 1663 C C . LEU B 1 50 ? 19.751 -26.160 19.303 1.00 7.81 49 LEU B C 1
ATOM 1664 O O . LEU B 1 50 ? 19.543 -27.331 18.961 1.00 7.94 49 LEU B O 1
ATOM 1669 N N A SER B 1 51 ? 20.869 -25.759 19.861 0.63 8.52 50 SER B N 1
ATOM 1670 N N B SER B 1 51 ? 20.959 -25.792 19.740 0.37 10.25 50 SER B N 1
ATOM 1671 C CA A SER B 1 51 ? 21.815 -26.713 20.268 0.63 8.33 50 SER B CA 1
ATOM 1672 C CA B SER B 1 51 ? 22.064 -26.751 19.928 0.37 10.10 50 SER B CA 1
ATOM 1673 C C A SER B 1 51 ? 22.572 -26.243 21.483 0.63 8.47 50 SER B C 1
ATOM 1674 C C B SER B 1 51 ? 22.933 -26.360 21.136 0.37 10.29 50 SER B C 1
ATOM 1675 O O A SER B 1 51 ? 22.654 -25.071 21.818 0.63 9.19 50 SER B O 1
ATOM 1676 O O B SER B 1 51 ? 23.498 -25.265 21.094 0.37 10.94 50 SER B O 1
ATOM 1681 N N . SER B 1 52 ? 23.091 -27.244 22.157 1.00 8.26 51 SER B N 1
ATOM 1682 C CA . SER B 1 52 ? 23.963 -26.967 23.286 1.00 8.47 51 SER B CA 1
ATOM 1683 C C . SER B 1 52 ? 25.411 -27.120 22.859 1.00 8.29 51 SER B C 1
ATOM 1684 O O . SER B 1 52 ? 25.752 -27.829 21.939 1.00 9.92 51 SER B O 1
ATOM 1687 N N . GLU B 1 53 ? 26.269 -26.425 23.588 1.00 8.17 52 GLU B N 1
ATOM 1688 C CA . GLU B 1 53 ? 27.722 -26.623 23.569 1.00 8.59 52 GLU B CA 1
ATOM 1689 C C . GLU B 1 53 ? 28.033 -27.376 24.847 1.00 8.49 52 GLU B C 1
ATOM 1690 O O . GLU B 1 53 ? 27.835 -28.600 24.902 1.00 11.37 52 GLU B O 1
ATOM 1696 N N . VAL B 1 54 ? 28.357 -26.709 25.933 1.00 8.52 53 VAL B N 1
ATOM 1697 C CA . VAL B 1 54 ? 28.458 -27.393 27.194 1.00 7.54 53 VAL B CA 1
ATOM 1698 C C . VAL B 1 54 ? 27.083 -27.917 27.666 1.00 7.60 53 VAL B C 1
ATOM 1699 O O . VAL B 1 54 ? 26.045 -27.415 27.269 1.00 8.55 53 VAL B O 1
ATOM 1703 N N . ALA B 1 55 ? 27.107 -28.918 28.529 1.00 7.78 54 ALA B N 1
ATOM 1704 C CA . ALA B 1 55 ? 25.888 -29.475 29.100 1.00 7.78 54 ALA B CA 1
ATOM 1705 C C . ALA B 1 55 ? 25.139 -28.410 29.872 1.00 7.69 54 ALA B C 1
ATOM 1706 O O . ALA B 1 55 ? 25.757 -27.524 30.484 1.00 9.74 54 ALA B O 1
ATOM 1708 N N A GLU B 1 56 ? 23.825 -28.522 29.847 0.55 6.48 55 GLU B N 1
ATOM 1709 N N B GLU B 1 56 ? 23.818 -28.466 29.842 0.45 6.80 55 GLU B N 1
ATOM 1710 C CA A GLU B 1 56 ? 22.940 -27.566 30.485 0.55 6.23 55 GLU B CA 1
ATOM 1711 C CA B GLU B 1 56 ? 22.999 -27.490 30.558 0.45 6.78 55 GLU B CA 1
ATOM 1712 C C A GLU B 1 56 ? 22.043 -28.301 31.472 0.55 5.66 55 GLU B C 1
ATOM 1713 C C B GLU B 1 56 ? 21.943 -28.159 31.410 0.45 6.44 55 GLU B C 1
ATOM 1714 O O A GLU B 1 56 ? 21.512 -29.371 31.156 0.55 6.17 55 GLU B O 1
ATOM 1715 O O B GLU B 1 56 ? 21.175 -29.006 30.944 0.45 5.69 55 GLU B O 1
ATOM 1726 N N . THR B 1 57 ? 21.876 -27.716 32.655 1.00 5.81 56 THR B N 1
ATOM 1727 C CA . THR B 1 57 ? 20.841 -28.163 33.585 1.00 5.97 56 THR B CA 1
ATOM 1728 C C . THR B 1 57 ? 19.718 -27.128 33.533 1.00 5.75 56 THR B C 1
ATOM 1729 O O . THR B 1 57 ? 19.950 -25.927 33.730 1.00 6.51 56 THR B O 1
ATOM 1733 N N A ILE B 1 58 ? 18.526 -27.612 33.165 0.34 6.22 57 ILE B N 1
ATOM 1734 N N B ILE B 1 58 ? 18.482 -27.566 33.275 0.36 6.05 57 ILE B N 1
ATOM 1735 N N C ILE B 1 58 ? 18.505 -27.638 33.390 0.30 5.55 57 ILE B N 1
ATOM 1736 C CA A ILE B 1 58 ? 17.318 -26.810 33.056 0.34 5.89 57 ILE B CA 1
ATOM 1737 C CA B ILE B 1 58 ? 17.320 -26.659 33.222 0.36 5.60 57 ILE B CA 1
ATOM 1738 C CA C ILE B 1 58 ? 17.328 -26.835 33.207 0.30 5.81 57 ILE B CA 1
ATOM 1739 C C A ILE B 1 58 ? 16.380 -27.148 34.198 0.34 6.62 57 ILE B C 1
ATOM 1740 C C B ILE B 1 58 ? 16.308 -27.067 34.285 0.36 6.21 57 ILE B C 1
ATOM 1741 C C C ILE B 1 58 ? 16.413 -27.115 34.404 0.30 5.56 57 ILE B C 1
ATOM 1742 O O A ILE B 1 58 ? 16.041 -28.323 34.427 0.34 5.21 57 ILE B O 1
ATOM 1743 O O B ILE B 1 58 ? 15.831 -28.215 34.280 0.36 5.30 57 ILE B O 1
ATOM 1744 O O C ILE B 1 58 ? 16.153 -28.271 34.760 0.30 4.52 57 ILE B O 1
ATOM 1757 N N A ARG B 1 59 ? 15.928 -26.089 34.870 0.34 5.22 58 ARG B N 1
ATOM 1758 N N B ARG B 1 59 ? 16.020 -26.125 35.197 0.36 4.65 58 ARG B N 1
ATOM 1759 N N C ARG B 1 59 ? 15.929 -26.047 35.029 0.30 5.37 58 ARG B N 1
ATOM 1760 C CA A ARG B 1 59 ? 14.971 -26.179 35.972 0.34 5.61 58 ARG B CA 1
ATOM 1761 C CA B ARG B 1 59 ? 14.928 -26.272 36.163 0.36 4.82 58 ARG B CA 1
ATOM 1762 C CA C ARG B 1 59 ? 14.945 -26.187 36.093 0.30 6.02 58 ARG B CA 1
ATOM 1763 C C A ARG B 1 59 ? 13.791 -25.290 35.557 0.34 4.48 58 ARG B C 1
ATOM 1764 C C B ARG B 1 59 ? 13.781 -25.325 35.723 0.36 5.37 58 ARG B C 1
ATOM 1765 C C C ARG B 1 59 ? 13.767 -25.289 35.702 0.30 5.49 58 ARG B C 1
ATOM 1766 O O A ARG B 1 59 ? 13.930 -24.071 35.434 0.34 4.05 58 ARG B O 1
ATOM 1767 O O B ARG B 1 59 ? 13.921 -24.090 35.787 0.36 4.89 58 ARG B O 1
ATOM 1768 O O C ARG B 1 59 ? 13.882 -24.056 35.739 0.30 5.26 58 ARG B O 1
ATOM 1790 N N . VAL B 1 60 ? 12.655 -25.916 35.307 1.00 5.51 59 VAL B N 1
ATOM 1791 C CA . VAL B 1 60 ? 11.507 -25.159 34.842 1.00 5.15 59 VAL B CA 1
ATOM 1792 C C . VAL B 1 60 ? 10.719 -24.624 36.030 1.00 4.95 59 VAL B C 1
ATOM 1793 O O . VAL B 1 60 ? 10.290 -25.397 36.899 1.00 6.08 59 VAL B O 1
ATOM 1797 N N . LEU B 1 61 ? 10.515 -23.330 36.052 1.00 5.37 60 LEU B N 1
ATOM 1798 C CA . LEU B 1 61 ? 9.780 -22.666 37.110 1.00 5.62 60 LEU B CA 1
ATOM 1799 C C . LEU B 1 61 ? 8.284 -22.545 36.791 1.00 5.76 60 LEU B C 1
ATOM 1800 O O . LEU B 1 61 ? 7.463 -22.627 37.706 1.00 7.10 60 LEU B O 1
ATOM 1805 N N . SER B 1 62 ? 7.957 -22.290 35.523 1.00 5.63 61 SER B N 1
ATOM 1806 C CA . SER B 1 62 ? 6.608 -22.011 35.094 1.00 6.21 61 SER B CA 1
ATOM 1807 C C . SER B 1 62 ? 6.549 -22.237 33.566 1.00 5.52 61 SER B C 1
ATOM 1808 O O . SER B 1 62 ? 7.565 -22.072 32.885 1.00 5.88 61 SER B O 1
ATOM 1811 N N . GLY B 1 63 ? 5.370 -22.576 33.079 1.00 5.82 62 GLY B N 1
ATOM 1812 C CA . GLY B 1 63 ? 5.125 -22.734 31.659 1.00 6.07 62 GLY B CA 1
ATOM 1813 C C . GLY B 1 63 ? 5.121 -24.185 31.218 1.00 5.43 62 GLY B C 1
ATOM 1814 O O . GLY B 1 63 ? 5.080 -25.101 32.033 1.00 6.23 62 GLY B O 1
ATOM 1823 N N . ALA B 1 65 ? 6.531 -26.762 27.829 1.00 5.11 64 ALA B N 1
ATOM 1824 C CA . ALA B 1 65 ? 7.186 -26.946 26.540 1.00 5.40 64 ALA B CA 1
ATOM 1825 C C . ALA B 1 65 ? 7.433 -28.411 26.271 1.00 5.20 64 ALA B C 1
ATOM 1826 O O . ALA B 1 65 ? 7.531 -29.220 27.175 1.00 6.16 64 ALA B O 1
ATOM 1828 N N . TYR B 1 66 ? 7.591 -28.729 24.988 1.00 5.80 65 TYR B N 1
ATOM 1829 C CA . TYR B 1 66 ? 8.027 -30.038 24.520 1.00 5.96 65 TYR B CA 1
ATOM 1830 C C . TYR B 1 66 ? 9.460 -29.971 24.051 1.00 5.88 65 TYR B C 1
ATOM 1831 O O . TYR B 1 66 ? 9.784 -29.187 23.166 1.00 6.71 65 TYR B O 1
ATOM 1840 N N . TYR B 1 67 ? 10.302 -30.846 24.613 1.00 6.18 66 TYR B N 1
ATOM 1841 C CA . TYR B 1 67 ? 11.703 -30.977 24.229 1.00 6.04 66 TYR B CA 1
ATOM 1842 C C . TYR B 1 67 ? 11.856 -32.207 23.348 1.00 6.17 66 TYR B C 1
ATOM 1843 O O . TYR B 1 67 ? 11.374 -33.261 23.701 1.00 7.36 66 TYR B O 1
ATOM 1852 N N . HIS B 1 68 ? 12.546 -32.079 22.220 1.00 6.00 67 HIS B N 1
ATOM 1853 C CA . HIS B 1 68 ? 12.803 -33.202 21.351 1.00 6.07 67 HIS B CA 1
ATOM 1854 C C . HIS B 1 68 ? 14.297 -33.201 20.948 1.00 6.83 67 HIS B C 1
ATOM 1855 O O . HIS B 1 68 ? 14.741 -32.404 20.112 1.00 7.65 67 HIS B O 1
ATOM 1862 N N . ALA B 1 69 ? 15.025 -34.169 21.483 1.00 7.57 68 ALA B N 1
ATOM 1863 C CA . ALA B 1 69 ? 16.417 -34.377 21.113 1.00 7.61 68 ALA B CA 1
ATOM 1864 C C . ALA B 1 69 ? 16.484 -34.953 19.701 1.00 7.48 68 ALA B C 1
ATOM 1865 O O . ALA B 1 69 ? 15.719 -35.845 19.361 1.00 9.13 68 ALA B O 1
ATOM 1867 N N . GLU B 1 70 ? 17.423 -34.477 18.888 1.00 7.86 69 GLU B N 1
ATOM 1868 C CA . GLU B 1 70 ? 17.467 -34.820 17.488 1.00 10.67 69 GLU B CA 1
ATOM 1869 C C . GLU B 1 70 ? 17.289 -36.254 17.190 1.00 10.98 69 GLU B C 1
ATOM 1870 O O . GLU B 1 70 ? 16.562 -36.608 16.287 1.00 11.51 69 GLU B O 1
ATOM 1876 N N . GLY B 1 71 ? 18.049 -37.071 17.933 1.00 10.60 70 GLY B N 1
ATOM 1877 C CA . GLY B 1 71 ? 18.044 -38.493 17.685 1.00 11.30 70 GLY B CA 1
ATOM 1878 C C . GLY B 1 71 ? 17.056 -39.372 18.472 1.00 11.78 70 GLY B C 1
ATOM 1879 O O . GLY B 1 71 ? 17.070 -40.602 18.320 1.00 14.11 70 GLY B O 1
ATOM 1880 N N . ALA B 1 72 ? 16.200 -38.773 19.293 1.00 10.54 71 ALA B N 1
ATOM 1881 C CA . ALA B 1 72 ? 15.224 -39.462 20.089 1.00 9.43 71 ALA B CA 1
ATOM 1882 C C . ALA B 1 72 ? 13.954 -39.682 19.260 1.00 7.78 71 ALA B C 1
ATOM 1883 O O . ALA B 1 72 ? 13.724 -38.985 18.279 1.00 9.77 71 ALA B O 1
ATOM 1885 N N . ASN B 1 73 ? 13.139 -40.649 19.663 1.00 7.64 72 ASN B N 1
ATOM 1886 C CA . ASN B 1 73 ? 11.887 -40.939 18.986 1.00 7.52 72 ASN B CA 1
ATOM 1887 C C . ASN B 1 73 ? 10.640 -40.461 19.708 1.00 6.90 72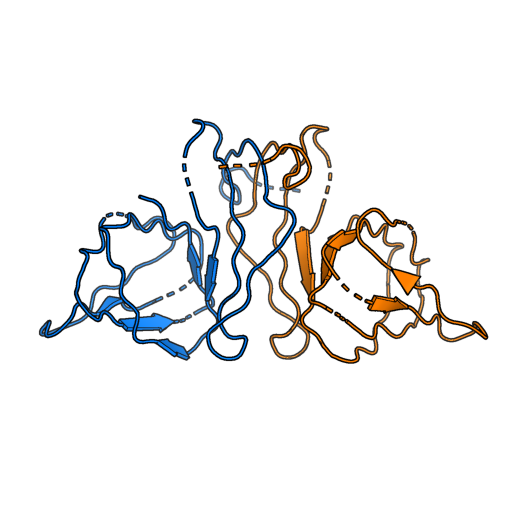 ASN B C 1
ATOM 1888 O O . ASN B 1 73 ? 9.528 -40.723 19.245 1.00 7.50 72 ASN B O 1
ATOM 1893 N N A ASP B 1 74 ? 10.815 -39.740 20.787 0.65 7.26 73 ASP B N 1
ATOM 1894 N N B ASP B 1 74 ? 10.830 -39.696 20.782 0.35 8.03 73 ASP B N 1
ATOM 1895 C CA A ASP B 1 74 ? 9.705 -39.110 21.474 0.65 7.85 73 ASP B CA 1
ATOM 1896 C CA B ASP B 1 74 ? 9.744 -39.265 21.679 0.35 8.62 73 ASP B CA 1
ATOM 1897 C C A ASP B 1 74 ? 10.229 -37.842 22.128 0.65 7.26 73 ASP B C 1
ATOM 1898 C C B ASP B 1 74 ? 10.014 -37.880 22.220 0.35 9.20 73 ASP B C 1
ATOM 1899 O O A ASP B 1 74 ? 11.437 -37.648 22.302 0.65 7.90 73 ASP B O 1
ATOM 1900 O O B ASP B 1 74 ? 11.135 -37.594 22.632 0.35 9.66 73 ASP B O 1
ATOM 1909 N N A VAL B 1 75 ? 9.282 -36.987 22.481 0.65 8.13 74 VAL B N 1
ATOM 1910 N N B VAL B 1 75 ? 8.992 -37.031 22.260 0.35 9.36 74 VAL B N 1
ATOM 1911 C CA A VAL B 1 75 ? 9.559 -35.765 23.228 0.65 6.59 74 VAL B CA 1
ATOM 1912 C CA B VAL B 1 75 ? 9.126 -35.773 22.993 0.35 8.97 74 VAL B CA 1
ATOM 1913 C C A VAL B 1 75 ? 9.657 -36.054 24.722 0.65 7.22 74 VAL B C 1
ATOM 1914 C C B VAL B 1 75 ? 9.075 -36.019 24.498 0.35 7.81 74 VAL B C 1
ATOM 1915 O O A VAL B 1 75 ? 9.212 -37.085 25.185 0.65 8.85 74 VAL B O 1
ATOM 1916 O O B VAL B 1 75 ? 8.493 -36.983 24.986 0.35 9.04 74 VAL B O 1
ATOM 1923 N N A GLN B 1 76 ? 10.233 -35.091 25.458 0.65 7.09 75 GLN B N 1
ATOM 1924 N N B GLN B 1 76 ? 9.708 -35.108 25.223 0.35 6.38 75 GLN B N 1
ATOM 1925 C CA A GLN B 1 76 ? 10.147 -34.972 26.916 0.65 8.61 75 GLN B CA 1
ATOM 1926 C CA B GLN B 1 76 ? 9.677 -35.055 26.663 0.35 7.34 75 GLN B CA 1
ATOM 1927 C C A GLN B 1 76 ? 9.295 -33.719 27.237 0.65 6.71 75 GLN B C 1
ATOM 1928 C C B GLN B 1 76 ? 9.016 -33.755 26.995 0.35 6.79 75 GLN B C 1
ATOM 1929 O O A GLN B 1 76 ? 9.661 -32.661 26.777 0.65 6.39 75 GLN B O 1
ATOM 1930 O O B GLN B 1 76 ? 9.192 -32.722 26.386 0.35 8.83 75 GLN B O 1
ATOM 1941 N N . GLU B 1 77 ? 8.192 -33.849 27.963 1.00 7.37 76 GLU B N 1
ATOM 1942 C CA . GLU B 1 77 ? 7.409 -32.694 28.383 1.00 7.02 76 GLU B CA 1
ATOM 1943 C C . GLU B 1 77 ? 8.039 -32.001 29.574 1.00 6.28 76 GLU B C 1
ATOM 1944 O O . GLU B 1 77 ? 8.410 -32.655 30.537 1.00 7.97 76 GLU B O 1
ATOM 1950 N N . LEU B 1 78 ? 8.069 -30.689 29.509 1.00 5.83 77 LEU B N 1
ATOM 1951 C CA . LEU B 1 78 ? 8.568 -29.823 30.581 1.00 5.65 77 LEU B CA 1
ATOM 1952 C C . LEU B 1 78 ? 7.425 -28.979 31.124 1.00 5.23 77 LEU B C 1
ATOM 1953 O O . LEU B 1 78 ? 6.821 -28.197 30.379 1.00 6.07 77 LEU B O 1
ATOM 1958 N N . HIS B 1 79 ? 7.185 -29.126 32.408 1.00 5.27 78 HIS B N 1
ATOM 1959 C CA . HIS B 1 79 ? 6.185 -28.398 33.151 1.00 5.23 78 HIS B CA 1
ATOM 1960 C C . HIS B 1 79 ? 6.835 -27.770 34.388 1.00 5.05 78 HIS B C 1
ATOM 1961 O O . HIS B 1 79 ? 7.979 -28.071 34.724 1.00 4.96 78 HIS B O 1
ATOM 1968 N N . ALA B 1 80 ? 6.091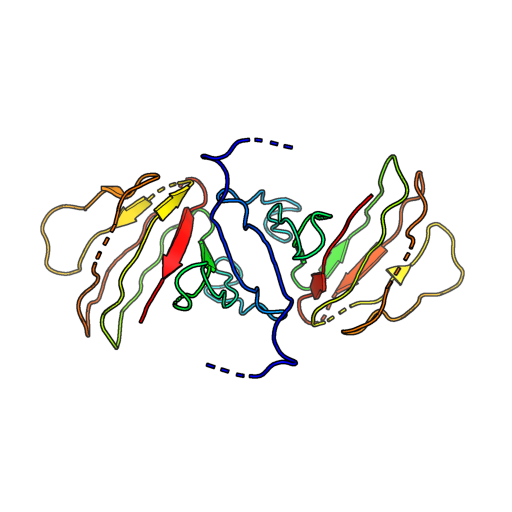 -26.936 35.093 1.00 5.48 79 ALA B N 1
ATOM 1969 C CA . ALA B 1 80 ? 6.607 -26.338 36.317 1.00 5.33 79 ALA B CA 1
ATOM 1970 C C . ALA B 1 80 ? 7.114 -27.441 37.234 1.00 5.17 79 ALA B C 1
ATOM 1971 O O . ALA B 1 80 ? 6.418 -28.447 37.477 1.00 5.50 79 ALA B O 1
ATOM 1973 N N . GLY B 1 81 ? 8.292 -27.232 37.794 1.00 5.12 80 GLY B N 1
ATOM 1974 C CA . GLY B 1 81 ? 8.910 -28.162 38.695 1.00 5.35 80 GLY B CA 1
ATOM 1975 C C . GLY B 1 81 ? 9.751 -29.245 38.060 1.00 5.31 80 GLY B C 1
ATOM 1976 O O . GLY B 1 81 ? 10.392 -29.999 38.793 1.00 6.55 80 GLY B O 1
ATOM 1977 N N . ASP B 1 82 ? 9.730 -29.347 36.757 1.00 4.70 81 ASP B N 1
ATOM 1978 C CA . ASP B 1 82 ? 10.560 -30.332 36.081 1.00 5.08 81 ASP B CA 1
ATOM 1979 C C . ASP B 1 82 ? 11.992 -29.852 35.933 1.00 5.07 81 ASP B C 1
ATOM 1980 O O . ASP B 1 82 ? 12.280 -28.668 35.896 1.00 6.52 81 ASP B O 1
ATOM 1985 N N . SER B 1 83 ? 12.899 -30.812 35.868 1.00 5.57 82 SER B N 1
ATOM 1986 C CA . SER B 1 83 ? 14.285 -30.545 35.572 1.00 5.66 82 SER B CA 1
ATOM 1987 C C . SER B 1 83 ? 14.779 -31.548 34.584 1.00 6.11 82 SER B C 1
ATOM 1988 O O . SER B 1 83 ? 14.269 -32.677 34.487 1.00 7.68 82 SER B O 1
ATOM 2015 N N . VAL B 1 85 ? 18.661 -32.463 32.096 1.00 5.59 84 VAL B N 1
ATOM 2016 C CA . VAL B 1 85 ? 19.974 -32.123 31.617 1.00 5.41 84 VAL B CA 1
ATOM 2017 C C . VAL B 1 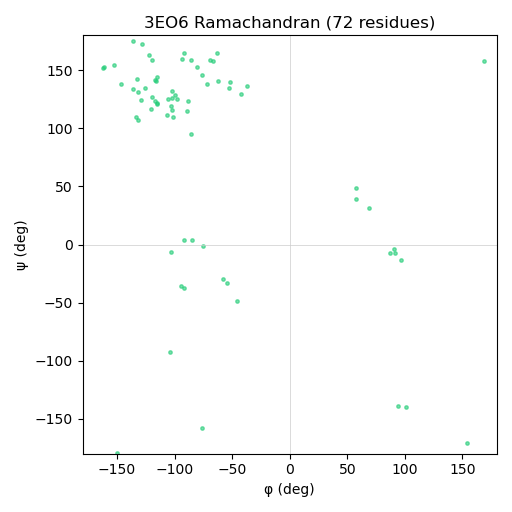85 ? 19.992 -32.295 30.116 1.00 5.65 84 VAL B C 1
ATOM 2018 O O . VAL B 1 85 ? 19.656 -33.376 29.577 1.00 6.97 84 VAL B O 1
ATOM 2022 N N . ILE B 1 86 ? 20.361 -31.240 29.424 1.00 5.73 85 ILE B N 1
ATOM 2023 C CA . ILE B 1 86 ? 20.649 -31.278 27.989 1.00 6.72 85 ILE B CA 1
ATOM 2024 C C . ILE B 1 86 ? 22.123 -31.617 27.867 1.00 6.75 85 ILE B C 1
ATOM 2025 O O . ILE B 1 86 ? 22.964 -30.849 28.329 1.00 7.15 85 ILE B O 1
ATOM 2030 N N . PRO B 1 87 ? 22.466 -32.777 27.301 1.00 8.03 86 PRO B N 1
ATOM 2031 C CA . PRO B 1 87 ? 23.883 -33.138 27.212 1.00 8.70 86 PRO B CA 1
ATOM 2032 C C . PRO B 1 87 ? 24.653 -32.184 26.357 1.00 7.74 86 PRO B C 1
ATOM 2033 O O . PRO B 1 87 ? 24.100 -31.415 25.573 1.00 7.69 86 PRO B O 1
ATOM 2037 N N . ALA B 1 88 ? 25.970 -32.247 26.482 1.00 8.96 87 ALA B N 1
ATOM 2038 C CA . ALA B 1 88 ? 26.835 -31.434 25.642 1.00 8.71 87 ALA B CA 1
ATOM 2039 C C . ALA B 1 88 ? 26.640 -31.775 24.184 1.00 8.87 87 ALA B C 1
ATOM 2040 O O . ALA B 1 88 ? 26.375 -32.924 23.810 1.00 9.95 87 ALA B O 1
ATOM 2042 N N A ASN B 1 89 ? 26.763 -30.781 23.331 0.63 8.33 88 ASN B N 1
ATOM 2043 N N B ASN B 1 89 ? 26.785 -30.734 23.353 0.37 8.02 88 ASN B N 1
ATOM 2044 C CA A ASN B 1 89 ? 26.787 -31.020 21.898 0.63 8.69 88 ASN B CA 1
ATOM 2045 C CA B ASN B 1 89 ? 26.783 -30.804 21.869 0.37 8.19 88 ASN B CA 1
ATOM 2046 C C A ASN B 1 89 ? 25.522 -31.686 21.416 0.63 9.24 88 ASN B C 1
ATOM 2047 C C B ASN B 1 89 ? 25.516 -31.454 21.285 0.37 7.91 88 ASN B C 1
ATOM 2048 O O A ASN B 1 89 ? 25.576 -32.632 20.615 0.63 10.66 88 ASN B O 1
ATOM 2049 O O B ASN B 1 89 ? 25.552 -32.110 20.280 0.37 7.30 88 ASN B O 1
ATOM 2058 N N . GLN B 1 90 ? 24.380 -31.181 21.900 1.00 8.36 89 GLN B N 1
ATOM 2059 C CA . GLN B 1 90 ? 23.070 -31.777 21.586 1.00 8.71 89 GLN B CA 1
ATOM 2060 C C . GLN B 1 90 ? 22.284 -30.823 20.704 1.00 7.88 89 GLN B C 1
ATOM 2061 O O . GLN B 1 90 ? 22.055 -29.698 21.091 1.00 8.99 89 GLN B O 1
ATOM 2067 N N A SER B 1 91 ? 21.779 -31.332 19.576 0.72 7.65 90 SER B N 1
ATOM 2068 N N B SER B 1 91 ? 21.814 -31.252 19.531 0.28 7.85 90 SER B N 1
ATOM 2069 C CA A SER B 1 91 ? 20.784 -30.620 18.782 0.72 8.03 90 SER B CA 1
ATOM 2070 C CA B SER B 1 91 ? 20.803 -30.452 18.818 0.28 7.70 90 SER B CA 1
ATOM 2071 C C A SER B 1 91 ? 19.378 -31.008 19.268 0.72 6.85 90 SER B C 1
ATOM 2072 C C B SER B 1 91 ? 19.401 -30.956 19.157 0.28 7.86 90 SER B C 1
ATOM 2073 O O A SER B 1 91 ? 19.115 -32.195 19.520 0.72 6.85 90 SER B O 1
ATOM 2074 O O B SER B 1 91 ? 19.141 -32.159 19.137 0.28 8.85 90 SER B O 1
ATOM 2079 N N . TYR B 1 92 ? 18.499 -30.021 19.422 1.00 6.84 91 TYR B N 1
ATOM 2080 C CA . TYR B 1 92 ? 17.176 -30.312 19.954 1.00 6.22 91 TYR B CA 1
ATOM 2081 C C . TYR B 1 92 ? 16.194 -29.251 19.473 1.00 6.42 91 TYR B C 1
ATOM 2082 O O . TYR B 1 92 ? 16.557 -28.166 19.051 1.00 7.90 91 TYR B O 1
ATOM 2091 N N . ARG B 1 93 ? 14.934 -29.576 19.617 1.00 7.02 92 ARG B N 1
ATOM 2092 C CA . ARG B 1 93 ? 13.841 -28.636 19.401 1.00 7.18 92 ARG B CA 1
ATOM 2093 C C . ARG B 1 93 ? 13.139 -28.383 20.713 1.00 7.02 92 ARG B C 1
ATOM 2094 O O . ARG B 1 93 ? 12.897 -29.333 21.488 1.00 7.97 92 ARG B O 1
ATOM 2102 N N A LEU B 1 94 ? 12.834 -27.108 21.040 0.52 6.20 93 LEU B N 1
ATOM 2103 N N B LEU B 1 94 ? 12.675 -27.176 20.902 0.48 6.84 93 LEU B N 1
ATOM 2104 C CA A LEU B 1 94 ? 11.850 -26.727 22.091 0.52 6.77 93 LEU B CA 1
ATOM 2105 C CA B LEU B 1 94 ? 11.957 -26.861 22.084 0.48 6.31 93 LEU B CA 1
ATOM 2106 C C A LEU B 1 94 ? 10.629 -26.139 21.432 0.52 5.97 93 LEU B C 1
ATOM 2107 C C B LEU B 1 94 ? 10.697 -26.090 21.608 0.48 6.55 93 LEU B C 1
ATOM 2108 O O A LEU B 1 94 ? 10.713 -25.211 20.643 0.52 6.63 93 LEU B O 1
ATOM 2109 O O B LEU B 1 94 ? 10.860 -25.012 21.034 0.48 6.51 93 LEU B O 1
ATOM 2118 N N . GLU B 1 95 ? 9.494 -26.690 21.779 1.00 6.17 94 GLU B N 1
ATOM 2119 C CA . GLU B 1 95 ? 8.232 -26.147 21.328 1.00 6.30 94 GLU B CA 1
ATOM 2120 C C . GLU B 1 95 ? 7.515 -25.660 22.576 1.00 5.82 94 GLU B C 1
ATOM 2121 O O . GLU B 1 95 ? 7.058 -26.453 23.391 1.00 6.53 94 GLU B O 1
ATOM 2127 N N . VAL B 1 96 ? 7.476 -24.336 22.758 1.00 6.13 95 VAL B N 1
ATOM 2128 C CA . VAL B 1 96 ? 6.944 -23.719 23.951 1.00 5.55 95 VAL B CA 1
ATOM 2129 C C . VAL B 1 96 ? 5.467 -23.415 23.731 1.00 5.55 95 VAL B C 1
ATOM 2130 O O . VAL B 1 96 ? 5.134 -22.657 22.799 1.00 6.43 95 VAL B O 1
ATOM 2142 N N . GLU B 1 98 ? 3.237 -22.599 26.643 1.00 6.76 97 GLU B N 1
ATOM 2143 C CA . GLU B 1 98 ? 2.983 -21.551 27.606 1.00 6.76 97 GLU B CA 1
ATOM 2144 C C . GLU B 1 98 ? 4.362 -20.983 27.959 1.00 6.15 97 GLU B C 1
ATOM 2145 O O . GLU B 1 98 ? 5.300 -21.746 28.141 1.00 6.21 97 GLU B O 1
ATOM 2151 N N . PRO B 1 99 ? 4.490 -19.634 28.027 1.00 6.92 98 PRO B N 1
ATOM 2152 C CA . PRO B 1 99 ? 5.795 -18.997 28.245 1.00 6.86 98 PRO B CA 1
ATOM 2153 C C . PRO B 1 99 ? 6.609 -19.735 29.296 1.00 6.04 98 PRO B C 1
ATOM 2154 O O . PRO B 1 99 ? 6.116 -20.016 30.396 1.00 6.69 98 PRO B O 1
ATOM 2158 N N . LEU B 1 100 ? 7.849 -20.049 28.956 1.00 5.80 99 LEU B N 1
ATOM 2159 C CA . LEU B 1 100 ? 8.660 -20.943 29.759 1.00 5.37 99 LEU B CA 1
ATOM 2160 C C . LEU B 1 100 ? 9.638 -20.089 30.547 1.00 5.13 99 LEU B C 1
ATOM 2161 O O . LEU B 1 100 ? 10.513 -19.431 29.987 1.00 6.12 99 LEU B O 1
ATOM 2166 N N . ASP B 1 101 ? 9.502 -20.123 31.870 1.00 4.79 100 ASP B N 1
ATOM 2167 C CA . ASP B 1 101 ? 10.438 -19.506 32.805 1.00 4.78 100 ASP B CA 1
ATOM 2168 C C . ASP B 1 101 ? 11.307 -20.621 33.375 1.00 4.95 100 ASP B C 1
ATOM 2169 O O . ASP B 1 101 ? 10.761 -21.583 33.898 1.00 5.35 100 ASP B O 1
ATOM 2174 N N . TYR B 1 102 ? 12.622 -20.476 33.283 1.00 4.98 101 TYR B N 1
ATOM 2175 C CA . TYR B 1 102 ? 13.488 -21.542 33.729 1.00 5.07 101 TYR B CA 1
ATOM 2176 C C . TYR B 1 102 ? 14.823 -20.992 34.161 1.00 5.41 101 TYR B C 1
ATOM 2177 O O . TYR B 1 102 ? 15.275 -19.932 33.730 1.00 6.61 101 TYR B O 1
ATOM 2186 N N . LEU B 1 103 ? 15.472 -21.757 35.047 1.00 5.17 102 LEU B N 1
ATOM 2187 C CA . LEU B 1 103 ? 16.845 -21.518 35.452 1.00 5.33 102 LEU B CA 1
ATOM 2188 C C . LEU B 1 103 ? 17.746 -22.443 34.647 1.00 5.67 102 LEU B C 1
ATOM 2189 O O . LEU B 1 103 ? 17.559 -23.666 34.684 1.00 6.91 102 LEU B O 1
ATOM 2194 N N . LEU B 1 104 ? 18.727 -21.886 33.956 1.00 5.41 103 LEU B N 1
ATOM 2195 C CA . LEU B 1 104 ? 19.687 -22.657 33.171 1.00 6.26 103 LEU B CA 1
ATOM 2196 C C . LEU B 1 104 ? 21.045 -22.524 33.829 1.00 6.42 103 LEU B C 1
ATOM 2197 O O . LEU B 1 104 ? 21.535 -21.413 34.073 1.00 7.35 103 LEU B O 1
ATOM 2202 N N A SER B 1 105 ? 21.641 -23.628 34.196 0.68 6.92 104 SER B N 1
ATOM 2203 N N B SER B 1 105 ? 21.660 -23.696 34.082 0.32 6.92 104 SER B N 1
ATOM 2204 C CA A SER B 1 105 ? 22.980 -23.587 34.702 0.68 8.24 104 SER B CA 1
ATOM 2205 C CA B SER B 1 105 ? 22.990 -23.858 34.705 0.32 6.50 104 SER B CA 1
ATOM 2206 C C A SER B 1 105 ? 23.918 -24.405 33.823 0.68 9.46 104 SER B C 1
ATOM 2207 C C B SER B 1 105 ? 23.951 -24.508 33.695 0.32 5.73 104 SER B C 1
ATOM 2208 O O A SER B 1 105 ? 23.638 -25.563 33.430 0.68 7.86 104 SER B O 1
ATOM 2209 O O B SER B 1 105 ? 23.507 -25.276 32.836 0.32 6.62 104 SER B O 1
ATOM 2214 N N A SER B 1 106 ? 25.030 -23.763 33.507 0.68 10.70 105 SER B N 1
ATOM 2215 N N B SER B 1 106 ? 25.237 -24.179 33.791 0.32 7.33 105 SER B N 1
ATOM 2216 C CA A SER B 1 106 ? 26.006 -24.332 32.600 0.68 13.17 105 SER B CA 1
ATOM 2217 C CA B SER B 1 106 ? 26.256 -24.979 33.108 0.32 7.71 105 SER B CA 1
ATOM 2218 C C A SER B 1 106 ? 27.405 -23.901 33.021 0.68 14.78 105 SER B C 1
ATOM 2219 C C B SER B 1 106 ? 27.540 -25.014 33.867 0.32 9.50 105 SER B C 1
ATOM 2220 O O A SER B 1 106 ? 27.616 -23.185 34.023 0.68 16.06 105 SER B O 1
ATOM 2221 O O B SER B 1 106 ? 27.753 -24.193 34.736 0.32 11.99 105 SER B O 1
#

CATH classification: 2.60.120.10